Protein AF-A0A495SBG1-F1 (afdb_monomer)

Secondary structure (DSSP, 8-state):
----SS------------------PPPB-GGGG--PPPPTT-EEEEESSSS--GGGBPPHHHHHTB-S-EEEEEEEEETTTTEEPPPEEEEEEEPPTT--SB-STTS--PPPPTT-EEEEESSSS--GGGB-S-TTSB-SEEEEEEEEETTTTEEPPPPSPEEEEPPP-PPPPPP---S--PBPSEEEESSS-TT-TTS-TTTTSBT-SEEEE-SS------EE-HHHHHTS-TTT--TT-EEEETTTTEEEEESSSSTT-EEE--SPPS---

Nearest PDB structures (foldseek):
  5e7l-assembly1_A  TM=1.939E-01  e=1.873E-01  Mus musculus
  5e53-assembly3_C  TM=2.088E-01  e=3.588E-01  Gallus gallus
  7cmg-assembly1_B  TM=1.884E-01  e=3.588E-01  Porphyromonas gingivalis ATCC 33277
  6v92-assembly1_H  TM=2.422E-01  e=2.243E+00  Saccharomyces cerevisiae S288C

Structure (mmCIF, N/CA/C/O backbone):
data_AF-A0A495SBG1-F1
#
_entry.id   AF-A0A495SBG1-F1
#
loop_
_atom_site.group_PDB
_atom_site.id
_atom_site.type_symbol
_atom_site.label_atom_id
_atom_site.label_alt_id
_atom_site.label_comp_id
_atom_site.label_asym_id
_atom_site.label_entity_id
_atom_site.label_seq_id
_atom_site.pdbx_PDB_ins_code
_atom_site.Cartn_x
_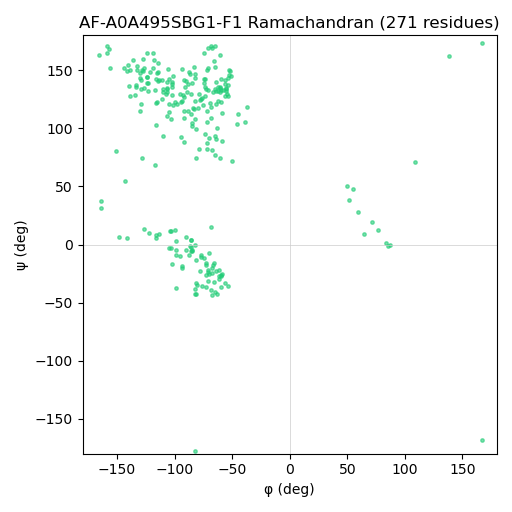atom_site.Cartn_y
_atom_site.Cartn_z
_atom_site.occupancy
_atom_site.B_iso_or_equiv
_atom_site.auth_seq_id
_atom_site.auth_comp_id
_atom_site.auth_asym_id
_atom_site.auth_atom_id
_atom_site.pdbx_PDB_model_num
ATOM 1 N N . MET A 1 1 ? 44.852 -24.480 -29.740 1.00 36.50 1 MET A N 1
ATOM 2 C CA . MET A 1 1 ? 44.460 -24.652 -28.321 1.00 36.50 1 MET A CA 1
ATOM 3 C C . MET A 1 1 ? 43.008 -24.210 -28.108 1.00 36.50 1 MET A C 1
ATOM 5 O O . MET A 1 1 ? 42.705 -23.453 -27.197 1.00 36.50 1 MET A O 1
ATOM 9 N N . MET A 1 2 ? 42.109 -24.707 -28.963 1.00 34.25 2 MET A N 1
ATOM 10 C CA . MET A 1 2 ? 40.664 -24.744 -28.729 1.00 34.25 2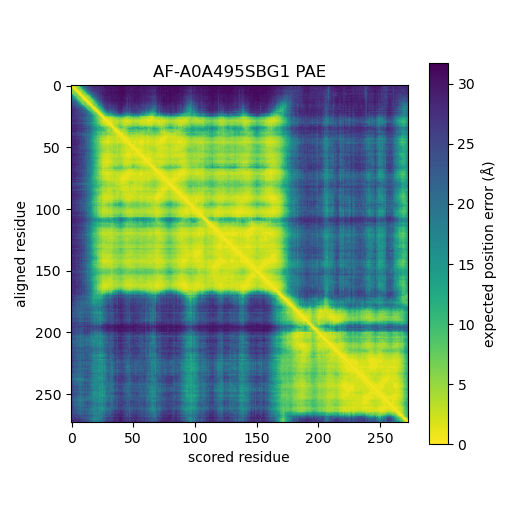 MET A CA 1
ATOM 11 C C . MET A 1 2 ? 40.362 -25.966 -27.856 1.00 34.25 2 MET A C 1
ATOM 13 O O . MET A 1 2 ? 41.054 -26.972 -28.000 1.00 34.25 2 MET A O 1
ATOM 17 N N . ASN A 1 3 ? 39.346 -25.853 -26.996 1.00 29.70 3 ASN A N 1
ATOM 18 C CA . ASN A 1 3 ? 38.772 -26.862 -26.082 1.00 29.70 3 ASN A CA 1
ATOM 19 C C . ASN A 1 3 ? 39.060 -26.621 -24.598 1.00 29.70 3 ASN A C 1
ATOM 21 O O . ASN A 1 3 ? 39.786 -27.404 -23.989 1.00 29.70 3 ASN A O 1
ATOM 25 N N . LYS A 1 4 ? 38.443 -25.588 -23.992 1.00 28.75 4 LYS A N 1
ATOM 26 C CA . LYS A 1 4 ? 38.194 -25.579 -22.532 1.00 28.75 4 LYS A CA 1
ATOM 27 C C . LYS A 1 4 ? 37.169 -24.558 -21.992 1.00 28.75 4 LYS A C 1
ATOM 29 O O . LYS A 1 4 ? 37.302 -24.145 -20.850 1.00 28.75 4 LYS A O 1
ATOM 34 N N . PHE A 1 5 ? 36.129 -24.178 -22.747 1.00 27.86 5 PHE A N 1
ATOM 35 C CA . PHE A 1 5 ? 35.103 -23.237 -22.235 1.00 27.86 5 PHE A CA 1
ATOM 36 C C . PHE A 1 5 ? 33.636 -23.691 -22.330 1.00 27.86 5 PHE A C 1
ATOM 38 O O . PHE A 1 5 ? 32.739 -22.905 -22.063 1.00 27.86 5 PHE A O 1
ATOM 45 N N . PHE A 1 6 ? 33.367 -24.969 -22.599 1.00 28.34 6 PHE A N 1
ATOM 46 C CA . PHE A 1 6 ? 32.006 -25.522 -22.563 1.00 28.34 6 PHE A CA 1
ATOM 47 C C . PHE A 1 6 ? 31.891 -26.609 -21.491 1.00 28.34 6 PHE A C 1
ATOM 49 O O . PHE A 1 6 ? 31.800 -27.788 -21.815 1.00 28.34 6 PHE A O 1
ATOM 56 N N . ASN A 1 7 ? 31.971 -26.246 -20.203 1.00 25.16 7 ASN A N 1
ATOM 57 C CA . ASN A 1 7 ? 31.446 -27.126 -19.145 1.00 25.16 7 ASN A CA 1
ATOM 58 C C . ASN A 1 7 ? 31.231 -26.473 -17.767 1.00 25.16 7 ASN A C 1
ATOM 60 O O . ASN A 1 7 ? 31.417 -27.121 -16.740 1.00 25.16 7 ASN A O 1
ATOM 64 N N . GLN A 1 8 ? 30.782 -25.218 -17.702 1.00 27.34 8 GLN A N 1
ATOM 65 C CA . GLN A 1 8 ? 29.974 -24.825 -16.546 1.00 27.34 8 GLN A CA 1
ATOM 66 C C . GLN A 1 8 ? 28.518 -25.062 -16.916 1.00 27.34 8 GLN A C 1
ATOM 68 O O . GLN A 1 8 ? 27.838 -24.197 -17.457 1.00 27.34 8 GLN A O 1
ATOM 73 N N . LYS A 1 9 ? 28.065 -26.295 -16.655 1.00 25.36 9 LYS A N 1
ATOM 74 C CA . LYS A 1 9 ? 26.647 -26.591 -16.479 1.00 25.36 9 LYS A CA 1
ATOM 75 C C . LYS A 1 9 ? 26.089 -25.507 -15.565 1.00 25.36 9 LYS A C 1
ATOM 77 O O . LYS A 1 9 ? 26.470 -25.441 -14.398 1.00 25.36 9 LYS A O 1
ATOM 82 N N . MET A 1 10 ? 25.226 -24.663 -16.121 1.00 27.08 10 MET A N 1
ATOM 83 C CA . MET A 1 10 ? 24.328 -23.808 -15.369 1.00 27.08 10 MET A CA 1
ATOM 84 C C . MET A 1 10 ? 23.476 -24.751 -14.525 1.00 27.08 10 MET A C 1
ATOM 86 O O . MET A 1 10 ? 22.469 -25.291 -14.978 1.00 27.08 10 MET A O 1
ATOM 90 N N . LEU A 1 11 ? 23.972 -25.057 -13.327 1.00 24.31 11 LEU A N 1
ATOM 91 C CA . LEU A 1 11 ? 23.210 -25.727 -12.299 1.00 24.31 11 LEU A CA 1
ATOM 92 C C . LEU A 1 11 ? 22.120 -24.716 -11.947 1.00 24.31 11 LEU A C 1
ATOM 94 O O . LEU A 1 11 ? 22.330 -23.803 -11.151 1.00 24.31 11 LEU A O 1
ATOM 98 N N . ILE A 1 12 ? 20.963 -24.847 -12.597 1.00 27.64 12 ILE A N 1
ATOM 99 C CA . ILE A 1 12 ? 19.697 -24.381 -12.046 1.00 27.64 12 ILE A CA 1
ATOM 100 C C . ILE A 1 12 ? 19.483 -25.257 -10.813 1.00 27.64 12 ILE A C 1
ATOM 102 O O . ILE A 1 12 ? 18.751 -26.241 -10.808 1.00 27.64 12 ILE A O 1
ATOM 106 N N . THR A 1 13 ? 20.213 -24.933 -9.749 1.00 26.02 13 THR A N 1
ATOM 107 C CA . THR A 1 13 ? 19.700 -25.154 -8.417 1.00 26.02 13 THR A CA 1
ATOM 108 C C . THR A 1 13 ? 18.428 -24.332 -8.415 1.00 26.02 13 THR A C 1
ATOM 110 O O . THR A 1 13 ? 18.480 -23.107 -8.540 1.00 26.02 13 THR A O 1
ATOM 113 N N . ILE A 1 14 ? 17.286 -25.011 -8.336 1.00 28.41 14 ILE A N 1
ATOM 114 C CA . ILE A 1 14 ? 16.052 -24.429 -7.826 1.00 28.41 14 ILE A CA 1
ATOM 115 C C . ILE A 1 14 ? 16.384 -24.040 -6.381 1.00 28.41 14 ILE A C 1
ATOM 117 O O . ILE A 1 14 ? 16.057 -24.724 -5.418 1.00 28.41 14 ILE A O 1
ATOM 121 N N . LEU A 1 15 ? 17.147 -22.957 -6.234 1.00 28.97 15 LEU A N 1
ATOM 122 C CA . LEU A 1 15 ? 17.069 -22.110 -5.080 1.00 28.97 15 LEU A CA 1
ATOM 123 C C . LEU A 1 15 ? 15.646 -21.613 -5.216 1.00 28.97 15 LEU A C 1
ATOM 125 O O . LEU A 1 15 ? 15.357 -20.810 -6.104 1.00 28.97 15 LEU A O 1
ATOM 129 N N . ILE A 1 16 ? 14.741 -22.212 -4.443 1.00 34.00 16 ILE A N 1
ATOM 130 C CA . ILE A 1 16 ? 13.451 -21.609 -4.158 1.00 34.00 16 ILE A CA 1
ATOM 131 C C . ILE A 1 16 ? 13.824 -20.178 -3.813 1.00 34.00 16 ILE A C 1
ATOM 133 O O . ILE A 1 16 ? 14.464 -19.926 -2.791 1.00 34.00 16 ILE A O 1
ATOM 137 N N . MET A 1 17 ? 13.583 -19.288 -4.773 1.00 37.38 17 MET A N 1
ATOM 138 C CA . MET A 1 17 ? 13.801 -17.867 -4.660 1.00 37.38 17 MET A CA 1
ATOM 139 C C . MET A 1 17 ? 12.760 -17.462 -3.634 1.00 37.38 17 MET A C 1
ATOM 141 O O . MET A 1 17 ? 11.640 -17.093 -3.969 1.00 37.38 17 MET A O 1
ATOM 145 N N . LEU A 1 18 ? 13.090 -17.670 -2.360 1.00 38.19 18 LEU A N 1
ATOM 146 C CA . LEU A 1 18 ? 12.402 -17.057 -1.254 1.00 38.19 18 LEU A CA 1
ATOM 147 C C . LEU A 1 18 ? 12.691 -15.585 -1.476 1.00 38.19 18 LEU A C 1
ATOM 149 O O . LEU A 1 18 ? 13.751 -15.087 -1.106 1.00 38.19 18 LEU A O 1
ATOM 153 N N . CYS A 1 19 ? 11.785 -14.951 -2.222 1.00 40.78 19 CYS A N 1
ATOM 154 C CA . CYS A 1 19 ? 11.609 -13.521 -2.290 1.00 40.78 19 CYS A CA 1
ATOM 155 C C . CYS A 1 19 ? 11.817 -13.036 -0.859 1.00 40.78 19 CYS A C 1
ATOM 157 O O . CYS A 1 19 ? 11.015 -13.353 0.023 1.00 40.78 19 CYS A O 1
ATOM 159 N N . SER A 1 20 ? 12.970 -12.424 -0.581 1.00 42.34 20 SER A N 1
ATOM 160 C CA . SER A 1 20 ? 13.262 -11.883 0.736 1.00 42.34 20 SER A CA 1
ATOM 161 C C . SER A 1 20 ? 12.373 -10.663 0.857 1.00 42.34 20 SER A C 1
ATOM 163 O O . SER A 1 20 ? 12.705 -9.563 0.438 1.00 42.34 20 SER A O 1
ATOM 165 N N . ASN A 1 21 ? 11.178 -10.973 1.318 1.00 46.00 21 ASN A N 1
ATOM 166 C CA . ASN A 1 21 ? 10.040 -10.183 1.700 1.00 46.00 21 ASN A CA 1
ATOM 167 C C . ASN A 1 21 ? 10.470 -9.059 2.663 1.00 46.00 21 ASN A C 1
ATOM 169 O O . ASN A 1 21 ? 10.216 -9.123 3.862 1.00 46.00 21 ASN A O 1
ATOM 173 N N . VAL A 1 22 ? 11.166 -8.041 2.157 1.00 47.06 22 VAL A N 1
ATOM 174 C CA . VAL A 1 22 ? 11.287 -6.725 2.795 1.00 47.06 22 VAL A CA 1
ATOM 175 C C . VAL A 1 22 ? 10.205 -5.862 2.167 1.00 47.06 22 VAL A C 1
ATOM 177 O O . VAL A 1 22 ? 10.354 -5.320 1.078 1.00 47.06 22 VAL A O 1
ATOM 180 N N . TRP A 1 23 ? 9.054 -5.856 2.828 1.00 54.91 23 TRP A N 1
ATOM 181 C CA . TRP A 1 23 ? 7.838 -5.207 2.369 1.00 54.91 23 TRP A CA 1
ATOM 182 C C . TRP A 1 23 ? 8.005 -3.722 2.667 1.00 54.91 23 TRP A C 1
ATOM 184 O O . TRP A 1 23 ? 8.293 -3.359 3.811 1.00 54.91 23 TRP A O 1
ATOM 194 N N . SER A 1 24 ? 7.767 -2.852 1.687 1.00 54.09 24 SER A N 1
ATOM 195 C CA . SER A 1 24 ? 7.376 -1.483 2.022 1.00 54.09 24 SER A CA 1
ATOM 196 C C . SER A 1 24 ? 5.944 -1.565 2.551 1.00 54.09 24 SER A C 1
ATOM 198 O O . SER A 1 24 ? 4.960 -1.494 1.811 1.00 54.09 24 SER A O 1
ATOM 200 N N . GLN A 1 25 ? 5.827 -1.910 3.832 1.00 58.75 25 GLN A N 1
ATOM 201 C CA . GLN A 1 25 ? 4.539 -2.099 4.470 1.00 58.75 25 GLN A CA 1
ATOM 202 C C . GLN A 1 25 ? 3.860 -0.739 4.578 1.00 58.75 25 GLN A C 1
ATOM 204 O O . GLN A 1 25 ? 4.379 0.183 5.206 1.00 58.75 25 GLN A O 1
ATOM 209 N N . VAL A 1 26 ? 2.703 -0.615 3.933 1.00 71.25 26 VAL A N 1
ATOM 210 C CA . VAL A 1 26 ? 1.875 0.581 4.053 1.00 71.25 26 VAL A CA 1
ATOM 211 C C . VAL A 1 26 ? 1.401 0.669 5.501 1.00 71.25 26 VAL A C 1
ATOM 213 O O . VAL A 1 26 ? 0.995 -0.334 6.090 1.00 71.25 26 VAL A O 1
ATOM 216 N N . THR A 1 27 ? 1.497 1.858 6.084 1.00 83.62 27 THR A N 1
ATOM 217 C CA . THR A 1 27 ? 1.142 2.088 7.482 1.00 83.62 27 THR A CA 1
ATOM 218 C C . THR A 1 27 ? -0.306 2.557 7.611 1.00 83.62 27 THR A C 1
ATOM 220 O O . THR A 1 27 ? -0.858 3.189 6.708 1.00 83.62 27 THR A O 1
ATOM 223 N N . VAL A 1 28 ? -0.934 2.251 8.746 1.00 86.81 28 VAL A N 1
ATOM 224 C CA . VAL A 1 28 ? -2.261 2.757 9.122 1.00 86.81 28 VAL A CA 1
ATOM 225 C C . VAL A 1 28 ? -2.113 3.793 10.223 1.00 86.81 28 VAL A C 1
ATOM 227 O O . VAL A 1 28 ? -1.487 3.528 11.247 1.00 86.81 28 VAL A O 1
ATOM 230 N N . ASN A 1 29 ? -2.761 4.945 10.063 1.00 90.75 29 ASN A N 1
ATOM 231 C CA . ASN A 1 29 ? -2.958 5.864 11.175 1.00 90.75 29 ASN A CA 1
ATOM 232 C C . ASN A 1 29 ? -4.201 5.442 11.963 1.00 90.75 29 ASN A C 1
ATOM 234 O O . ASN A 1 29 ? -5.322 5.717 11.553 1.00 90.75 29 ASN A O 1
ATOM 238 N N . LEU A 1 30 ? -4.025 4.789 13.110 1.00 90.62 30 LEU A N 1
ATOM 239 C CA . LEU A 1 30 ? -5.151 4.332 13.928 1.00 90.62 30 LEU A CA 1
ATOM 240 C C . LEU A 1 30 ? -6.019 5.507 14.413 1.00 90.62 30 LEU A C 1
ATOM 242 O O . LEU A 1 30 ? -7.234 5.370 14.541 1.00 90.62 30 LEU A O 1
ATOM 246 N N . ASN A 1 31 ? -5.427 6.692 14.601 1.00 88.69 31 ASN A N 1
ATOM 247 C CA . ASN A 1 31 ? -6.142 7.878 15.075 1.00 88.69 31 ASN A CA 1
ATOM 248 C C . ASN A 1 31 ? -7.157 8.424 14.063 1.00 88.69 31 ASN A C 1
ATOM 250 O O . ASN A 1 31 ? -8.077 9.119 14.473 1.00 88.69 31 ASN A O 1
ATOM 254 N N . SER A 1 32 ? -7.052 8.106 12.764 1.00 86.56 32 SER A N 1
ATOM 255 C CA . SER A 1 32 ? -8.089 8.500 11.795 1.00 86.56 32 SER A CA 1
ATOM 256 C C . SER A 1 32 ? -9.364 7.666 11.905 1.00 86.56 32 SER A C 1
ATOM 258 O O . SER A 1 32 ? -10.379 8.021 11.313 1.00 86.56 32 SER A O 1
ATOM 260 N N . HIS A 1 33 ? -9.326 6.564 12.656 1.00 81.06 33 HIS A N 1
ATOM 261 C CA . HIS A 1 33 ? -10.455 5.652 12.844 1.00 81.06 33 HIS A CA 1
ATOM 262 C C . HIS A 1 33 ? -11.144 5.833 14.202 1.00 81.06 33 HIS A C 1
ATOM 264 O O . HIS A 1 33 ? -11.982 5.018 14.588 1.00 81.06 33 HIS A O 1
ATOM 270 N N . TYR A 1 34 ? -10.817 6.913 14.912 1.00 80.00 34 TYR A N 1
ATOM 271 C CA . TYR A 1 34 ? -11.458 7.311 16.154 1.00 80.00 34 TYR A CA 1
ATOM 272 C C . TYR A 1 34 ? -11.667 8.833 16.175 1.00 80.00 34 TYR A C 1
ATOM 274 O O . TYR A 1 34 ? -10.736 9.596 15.943 1.00 80.00 34 TYR A O 1
ATOM 282 N N . THR A 1 35 ? -12.894 9.284 16.448 1.00 67.81 35 THR A N 1
ATOM 283 C CA . THR A 1 35 ? -13.276 10.710 16.368 1.00 67.81 35 THR A CA 1
ATOM 284 C C . THR A 1 35 ? -13.820 11.277 17.680 1.00 67.81 35 THR A C 1
ATOM 286 O O . THR A 1 35 ? -14.383 12.369 17.688 1.00 67.81 35 THR A O 1
ATOM 289 N N . GLY A 1 36 ? -13.719 10.543 18.790 1.00 71.81 36 GLY A N 1
ATOM 290 C CA . GLY A 1 36 ? -14.265 11.004 20.066 1.00 71.81 36 GLY A CA 1
ATOM 291 C C . GLY A 1 36 ? -13.324 11.968 20.791 1.00 71.81 36 GLY A C 1
ATOM 292 O O . GLY A 1 36 ? -12.107 11.797 20.797 1.00 71.81 36 GLY A O 1
ATOM 293 N N . THR A 1 37 ? -13.884 12.974 21.454 1.00 78.56 37 THR A N 1
ATOM 294 C CA . THR A 1 37 ? -13.125 13.842 22.362 1.00 78.56 37 THR A CA 1
ATOM 295 C C . THR A 1 37 ? -12.881 13.109 23.681 1.00 78.56 37 THR A C 1
ATOM 297 O O . THR A 1 37 ? -13.859 12.661 24.288 1.00 78.56 37 THR A O 1
ATOM 300 N N . PRO A 1 38 ? -11.627 12.981 24.151 1.00 83.69 38 PRO A N 1
ATOM 301 C CA . PRO A 1 38 ? -11.355 12.413 25.464 1.00 83.69 38 PRO A CA 1
ATOM 302 C C . PRO A 1 38 ? -12.122 13.166 26.561 1.00 83.69 38 PRO A C 1
ATOM 304 O O . PRO A 1 38 ? -12.134 14.402 26.547 1.00 83.69 38 PRO A O 1
ATOM 307 N N . PRO A 1 39 ? -12.767 12.459 27.507 1.00 87.94 39 PRO A N 1
ATOM 308 C CA . PRO A 1 39 ? -13.295 13.074 28.718 1.00 87.94 39 PRO A CA 1
ATOM 309 C C . PRO A 1 39 ? -12.229 13.907 29.441 1.00 87.94 39 PRO A C 1
ATOM 311 O O . PRO A 1 39 ? -11.036 13.589 29.393 1.00 87.94 39 PRO A O 1
ATOM 314 N N . ALA A 1 40 ? -12.654 14.967 30.131 1.00 89.50 40 ALA A N 1
ATOM 315 C CA . ALA A 1 40 ? -11.738 15.837 30.866 1.00 89.50 40 ALA A CA 1
ATOM 316 C C . ALA A 1 40 ? -10.881 15.031 31.860 1.00 89.50 40 ALA A C 1
ATOM 318 O O . ALA A 1 40 ? -11.404 14.210 32.609 1.00 89.50 40 ALA A O 1
ATOM 319 N N . GLY A 1 41 ? -9.567 15.273 31.855 1.00 87.88 41 GLY A N 1
ATOM 320 C CA . GLY A 1 41 ? -8.608 14.564 32.712 1.00 87.88 41 GLY A CA 1
ATOM 321 C C . GLY A 1 41 ? -8.094 13.233 32.153 1.00 87.88 41 GLY A C 1
ATOM 322 O O . GLY A 1 41 ? -7.234 12.626 32.780 1.00 87.88 41 GLY A O 1
ATOM 323 N N . THR A 1 42 ? -8.560 12.800 30.976 1.00 92.19 42 THR A N 1
ATOM 324 C CA . THR A 1 42 ? -8.108 11.553 30.337 1.00 92.19 42 THR A CA 1
ATOM 325 C C . THR A 1 42 ? -7.357 11.801 29.032 1.00 92.19 42 THR A C 1
ATOM 327 O O . THR A 1 42 ? -7.552 12.818 28.362 1.00 92.19 42 THR A O 1
ATOM 330 N N . THR A 1 43 ? -6.515 10.848 28.643 1.00 91.38 43 THR A N 1
ATOM 331 C CA . THR A 1 43 ? -5.846 10.809 27.337 1.00 91.38 43 THR A CA 1
ATOM 332 C C . THR A 1 43 ? -6.297 9.592 26.546 1.00 91.38 43 THR A C 1
ATOM 334 O O . THR A 1 43 ? -6.493 8.525 27.118 1.00 91.38 43 THR A O 1
ATOM 337 N N . PHE A 1 44 ? -6.457 9.733 25.230 1.00 91.69 44 PHE A N 1
ATOM 338 C CA . PHE A 1 44 ? -6.740 8.593 24.360 1.00 91.69 44 PHE A CA 1
ATOM 339 C C . PHE A 1 44 ? -5.440 7.918 23.926 1.00 91.69 44 PHE A C 1
ATOM 341 O O . PHE A 1 44 ? -4.532 8.588 23.430 1.00 91.69 44 PHE A O 1
ATOM 348 N N . GLU A 1 45 ? -5.370 6.602 24.085 1.00 92.94 45 GLU A N 1
ATOM 349 C CA . GLU A 1 45 ? -4.210 5.804 23.704 1.00 92.94 45 GLU A CA 1
ATOM 350 C C . GLU A 1 45 ? -4.605 4.464 23.078 1.00 92.94 45 GLU A C 1
ATOM 352 O O . GLU A 1 45 ? -5.695 3.928 23.296 1.00 92.94 45 GLU A O 1
ATOM 357 N N . TRP A 1 46 ? -3.701 3.946 22.246 1.00 95.25 46 TRP A N 1
ATOM 358 C CA . TRP A 1 46 ? -3.868 2.676 21.550 1.00 95.25 46 TRP A CA 1
ATOM 359 C C . TRP A 1 46 ? -3.018 1.597 22.194 1.00 95.25 46 TRP A C 1
ATOM 361 O O . TRP A 1 46 ? -1.866 1.833 22.537 1.00 95.25 46 TRP A O 1
ATOM 371 N N . HIS A 1 47 ? -3.555 0.386 22.248 1.00 95.31 47 HIS A N 1
ATOM 372 C CA . HIS A 1 47 ? -2.857 -0.799 22.722 1.00 95.31 47 HIS A CA 1
ATOM 373 C C . HIS A 1 47 ? -2.925 -1.915 21.686 1.00 95.31 47 HIS A C 1
ATOM 375 O O . HIS A 1 47 ? -3.883 -2.011 20.916 1.00 95.31 47 HIS A O 1
ATOM 381 N N . ASN A 1 48 ? -1.920 -2.787 21.672 1.00 94.62 48 ASN A N 1
ATOM 382 C CA . ASN A 1 48 ? -1.844 -3.938 20.763 1.00 94.62 48 ASN A CA 1
ATOM 383 C C . ASN A 1 48 ? -2.177 -5.282 21.437 1.00 94.62 48 ASN A C 1
ATOM 385 O O . ASN A 1 48 ? -1.957 -6.341 20.852 1.00 94.62 48 ASN A O 1
ATOM 389 N N . GLY A 1 49 ? -2.711 -5.259 22.661 1.00 93.75 49 GLY A N 1
ATOM 390 C CA . GLY A 1 49 ? -3.044 -6.470 23.399 1.00 93.75 49 GLY A CA 1
ATOM 391 C C . GLY A 1 49 ? -4.069 -6.243 24.501 1.00 93.75 49 GLY A C 1
ATOM 392 O O . GLY A 1 49 ? -4.334 -5.115 24.912 1.00 93.75 49 GLY A O 1
ATOM 393 N N . LEU A 1 50 ? -4.626 -7.352 24.983 1.00 92.44 50 LEU A N 1
ATOM 394 C CA . LEU A 1 50 ? -5.456 -7.407 26.181 1.00 92.44 50 LEU A CA 1
ATOM 395 C C . LEU A 1 50 ? -4.837 -8.386 27.198 1.00 92.44 50 LEU A C 1
ATOM 397 O O . LEU A 1 50 ? -4.242 -9.379 26.774 1.00 92.44 50 LEU A O 1
ATOM 401 N N . PRO A 1 51 ? -5.004 -8.151 28.514 1.00 93.50 51 PRO A N 1
ATOM 402 C CA . PRO A 1 51 ? -5.597 -6.950 29.112 1.00 93.50 51 PRO A CA 1
ATOM 403 C C . PRO A 1 51 ? -4.753 -5.693 28.837 1.00 93.50 51 PRO A C 1
ATOM 405 O O . PRO A 1 51 ? -3.549 -5.775 28.597 1.00 93.50 51 PRO A O 1
ATOM 408 N N . VAL A 1 52 ? -5.405 -4.531 28.812 1.00 93.81 52 VAL A N 1
ATOM 409 C CA . VAL A 1 52 ? -4.746 -3.237 28.579 1.00 93.81 52 VAL A CA 1
ATOM 410 C C . VAL A 1 52 ? -3.778 -2.945 29.723 1.00 93.81 52 VAL A C 1
ATOM 412 O O . VAL A 1 52 ? -4.125 -3.110 30.891 1.00 93.81 52 VAL A O 1
ATOM 415 N N . SER A 1 53 ? -2.550 -2.557 29.385 1.00 92.00 53 SER A N 1
ATOM 416 C CA . SER A 1 53 ? -1.520 -2.174 30.353 1.00 92.00 53 SER A CA 1
ATOM 417 C C . SER A 1 53 ? -0.450 -1.299 29.700 1.00 92.00 53 SER A C 1
ATOM 419 O O . SER A 1 53 ? -0.359 -1.198 28.477 1.00 92.00 53 SER A O 1
ATOM 421 N N . THR A 1 54 ? 0.442 -0.736 30.507 1.00 90.12 54 THR A N 1
ATOM 422 C CA . THR A 1 54 ? 1.605 0.018 30.015 1.00 90.12 54 THR A CA 1
ATOM 423 C C . THR A 1 54 ? 2.532 -0.805 29.113 1.00 90.12 54 THR A C 1
ATOM 425 O O . THR A 1 54 ? 3.194 -0.243 28.248 1.00 90.12 54 THR A O 1
ATOM 428 N N . ASN A 1 55 ? 2.549 -2.136 29.247 1.00 91.81 55 ASN A N 1
ATOM 429 C CA . ASN A 1 55 ? 3.400 -3.020 28.440 1.00 91.81 55 ASN A CA 1
ATOM 430 C C . ASN A 1 55 ? 2.976 -3.110 26.968 1.00 91.81 55 ASN A C 1
ATOM 432 O O . ASN A 1 55 ? 3.793 -3.451 26.117 1.00 91.81 55 ASN A O 1
ATOM 436 N N . ASN A 1 56 ? 1.698 -2.865 26.673 1.00 93.44 56 ASN A N 1
ATOM 437 C CA . ASN A 1 56 ? 1.137 -2.988 25.328 1.00 93.44 56 ASN A CA 1
ATOM 438 C C . ASN A 1 56 ? 0.628 -1.656 24.765 1.00 93.44 56 ASN A C 1
ATOM 440 O O . ASN A 1 56 ? 0.014 -1.653 23.698 1.00 93.44 56 ASN A O 1
ATOM 444 N N . ALA A 1 57 ? 0.907 -0.548 25.459 1.00 93.94 57 ALA A N 1
ATOM 445 C CA . ALA A 1 57 ? 0.631 0.803 24.995 1.00 93.94 57 ALA A CA 1
ATOM 446 C C . ALA A 1 57 ? 1.509 1.148 23.783 1.00 93.94 57 ALA A C 1
ATOM 448 O O . ALA A 1 57 ? 2.726 0.944 23.777 1.00 93.94 57 ALA A O 1
ATOM 449 N N . LEU A 1 58 ? 0.887 1.677 22.735 1.00 93.94 58 LEU A N 1
ATOM 450 C CA . LEU A 1 58 ? 1.571 2.171 21.551 1.00 93.94 58 LEU A CA 1
ATOM 451 C C . LEU A 1 58 ? 2.023 3.611 21.770 1.00 93.94 58 LEU A C 1
ATOM 453 O O . LEU A 1 58 ? 1.278 4.454 22.262 1.00 93.94 58 LEU A O 1
ATOM 457 N N . THR A 1 59 ? 3.233 3.919 21.312 1.00 92.50 59 THR A N 1
ATOM 458 C CA . THR A 1 59 ? 3.681 5.308 21.195 1.00 92.50 59 THR A CA 1
ATOM 459 C C . THR A 1 59 ? 2.848 6.049 20.148 1.00 92.50 59 THR A C 1
ATOM 461 O O . THR A 1 59 ? 2.316 5.437 19.218 1.00 92.50 59 THR A O 1
ATOM 464 N N . THR A 1 60 ? 2.804 7.381 20.219 1.00 88.12 60 THR A N 1
ATOM 465 C CA . THR A 1 60 ? 2.114 8.211 19.216 1.00 88.12 60 THR A CA 1
ATOM 466 C C . THR A 1 60 ? 2.586 7.917 17.789 1.00 88.12 60 THR A C 1
ATOM 468 O O . THR A 1 60 ? 1.771 7.911 16.873 1.00 88.12 60 THR A O 1
ATOM 471 N N . ALA A 1 61 ? 3.880 7.624 17.606 1.00 87.00 61 ALA A N 1
ATOM 472 C CA . ALA A 1 61 ? 4.453 7.252 16.313 1.00 87.00 61 ALA A CA 1
ATOM 473 C C . ALA A 1 61 ? 3.952 5.885 15.818 1.00 87.00 61 ALA A C 1
ATOM 475 O O . ALA A 1 61 ? 3.572 5.748 14.659 1.00 87.00 61 ALA A O 1
ATOM 476 N N . ASN A 1 62 ? 3.888 4.882 16.697 1.00 89.62 62 ASN A N 1
ATOM 477 C CA . ASN A 1 62 ? 3.386 3.557 16.327 1.00 89.62 62 ASN A CA 1
ATOM 478 C C . ASN A 1 62 ? 1.870 3.564 16.091 1.00 89.62 62 ASN A C 1
ATOM 480 O O . ASN A 1 62 ? 1.380 2.804 15.263 1.00 89.62 62 ASN A O 1
ATOM 484 N N . ALA A 1 63 ? 1.126 4.422 16.792 1.00 89.81 63 ALA A N 1
ATOM 485 C CA . ALA A 1 63 ? -0.307 4.594 16.582 1.00 89.81 63 ALA A CA 1
ATOM 486 C C . ALA A 1 63 ? -0.628 5.333 15.272 1.00 89.81 63 ALA A C 1
ATOM 488 O O . ALA A 1 63 ? -1.614 5.010 14.613 1.00 89.81 63 ALA A O 1
ATOM 489 N N . SER A 1 64 ? 0.190 6.315 14.876 1.00 88.88 64 SER A N 1
ATOM 490 C CA . SER A 1 64 ? 0.008 7.052 13.619 1.00 88.88 64 SER A CA 1
ATOM 491 C C . SER A 1 64 ? 0.563 6.328 12.389 1.00 88.88 64 SER A C 1
ATOM 493 O O . SER A 1 64 ? 0.238 6.714 11.266 1.00 88.88 64 SER A O 1
ATOM 495 N N . ALA A 1 65 ? 1.362 5.279 12.591 1.00 86.56 65 ALA A N 1
ATOM 496 C CA . ALA A 1 65 ? 1.963 4.479 11.534 1.00 86.56 65 ALA A CA 1
ATOM 497 C C . ALA A 1 65 ? 2.021 2.985 11.909 1.00 86.56 65 ALA A C 1
ATOM 499 O O . ALA A 1 65 ? 3.083 2.362 11.873 1.00 86.56 65 ALA A O 1
ATOM 500 N N . ALA A 1 66 ? 0.879 2.395 12.262 1.00 85.06 66 ALA A N 1
ATOM 501 C CA . ALA A 1 66 ? 0.790 0.977 12.585 1.00 85.06 66 ALA A CA 1
ATOM 502 C C . ALA A 1 66 ? 1.130 0.130 11.350 1.00 85.06 66 ALA A C 1
ATOM 504 O O . ALA A 1 66 ? 0.483 0.244 10.309 1.00 85.06 66 ALA A O 1
ATOM 505 N N . THR A 1 67 ? 2.161 -0.704 11.468 1.00 75.12 67 THR A N 1
ATOM 506 C CA . THR A 1 67 ? 2.639 -1.580 10.390 1.00 75.12 67 THR A CA 1
ATOM 507 C C . THR A 1 67 ? 2.119 -3.003 10.546 1.00 75.12 67 THR A C 1
ATOM 509 O O . THR A 1 67 ? 1.764 -3.643 9.567 1.00 75.12 67 THR A O 1
ATOM 512 N N . VAL A 1 68 ? 2.019 -3.510 11.774 1.00 83.38 68 VAL A N 1
ATOM 513 C CA . VAL A 1 68 ? 1.728 -4.926 12.027 1.00 83.38 68 VAL A CA 1
ATOM 514 C C . VAL A 1 68 ? 0.231 -5.233 11.839 1.00 83.38 68 VAL A C 1
ATOM 516 O O . VAL A 1 68 ? -0.605 -4.634 12.510 1.00 83.38 68 VAL A O 1
ATOM 519 N N . PRO A 1 69 ? -0.155 -6.195 10.980 1.00 87.75 69 PRO A N 1
ATOM 520 C CA . PRO A 1 69 ? -1.533 -6.674 10.923 1.00 87.75 69 PRO A CA 1
ATOM 521 C 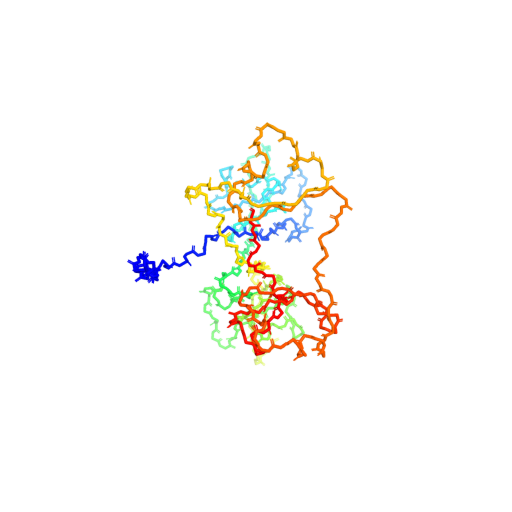C . PRO A 1 69 ? -1.920 -7.305 12.261 1.00 87.75 69 PRO A C 1
ATOM 523 O O . PRO A 1 69 ? -1.159 -8.085 12.835 1.00 87.75 69 PRO A O 1
ATOM 526 N N . GLY A 1 70 ? -3.104 -6.989 12.768 1.00 90.94 70 GLY A N 1
ATOM 527 C CA . GLY A 1 70 ? -3.488 -7.411 14.105 1.00 90.94 70 GLY A CA 1
ATOM 528 C C . GLY A 1 70 ? -4.721 -6.702 14.630 1.00 90.94 70 GLY A C 1
ATOM 529 O O . GLY A 1 70 ? -5.466 -6.053 13.897 1.00 90.94 70 GLY A O 1
ATOM 530 N N . VAL A 1 71 ? -4.957 -6.870 15.925 1.00 92.19 71 VAL A N 1
ATOM 531 C CA . VAL A 1 71 ? -6.069 -6.233 16.624 1.00 92.19 71 VAL A CA 1
ATOM 532 C C . VAL A 1 71 ? -5.512 -5.175 17.559 1.00 92.19 71 VAL A C 1
ATOM 534 O O . VAL A 1 71 ? -4.603 -5.447 18.339 1.00 92.19 71 VAL A O 1
ATOM 537 N N . TYR A 1 72 ? -6.101 -3.991 17.485 1.00 94.94 72 TYR A N 1
ATOM 538 C CA . TYR A 1 72 ? -5.760 -2.833 18.288 1.00 94.94 72 TYR A CA 1
ATOM 539 C C . TYR A 1 72 ? -6.949 -2.406 19.139 1.00 94.94 72 TYR A C 1
ATOM 541 O O . TYR A 1 72 ? -8.110 -2.619 18.776 1.00 94.94 72 TYR A O 1
ATOM 549 N N . TYR A 1 73 ? -6.641 -1.801 20.278 1.00 94.50 73 TYR A N 1
ATOM 550 C CA . TYR A 1 73 ? -7.599 -1.441 21.312 1.00 94.50 73 TYR A CA 1
ATOM 551 C C . TYR A 1 73 ? -7.397 0.023 21.695 1.00 94.50 73 TYR A C 1
ATOM 553 O O . TYR A 1 73 ? -6.340 0.374 22.207 1.00 94.50 73 TYR A O 1
ATOM 561 N N . GLY A 1 74 ? -8.383 0.873 21.424 1.00 93.75 74 GLY A N 1
ATOM 562 C CA . GLY A 1 74 ? -8.387 2.269 21.862 1.00 93.75 74 GLY A CA 1
ATOM 563 C C . GLY A 1 74 ? -9.038 2.399 23.236 1.00 93.75 74 GLY A C 1
ATOM 564 O O . GLY A 1 74 ? -10.129 1.858 23.438 1.00 93.75 74 GLY A O 1
ATOM 565 N N . VAL A 1 75 ? -8.396 3.103 24.164 1.00 93.50 75 VAL A N 1
ATOM 566 C CA . VAL A 1 75 ? -8.897 3.362 25.525 1.00 93.50 75 VAL A CA 1
ATOM 567 C C . VAL A 1 75 ? -8.681 4.816 25.924 1.00 93.50 75 VAL A C 1
ATOM 569 O O . VAL A 1 75 ? -7.813 5.503 25.386 1.00 93.50 75 VAL A O 1
ATOM 572 N N . PHE A 1 76 ? -9.452 5.272 26.907 1.00 93.00 76 PHE A N 1
ATOM 573 C CA . PHE A 1 76 ? -9.115 6.456 27.683 1.00 93.00 76 PHE A CA 1
ATOM 574 C C . PHE A 1 76 ? -8.349 6.042 28.930 1.00 93.00 76 PHE A C 1
ATOM 576 O O . PHE A 1 76 ? -8.810 5.181 29.684 1.00 93.00 76 PHE A O 1
ATOM 583 N N . TYR A 1 77 ? -7.206 6.679 29.140 1.00 93.56 77 TYR A N 1
ATOM 584 C CA . TYR A 1 77 ? -6.369 6.501 30.311 1.00 93.56 77 TYR A CA 1
ATOM 585 C C . TYR A 1 77 ? -6.465 7.722 31.221 1.00 93.56 77 TYR A C 1
ATOM 587 O O . TYR A 1 77 ? -6.310 8.863 30.777 1.00 93.56 77 TYR A O 1
ATOM 595 N N . ASP A 1 78 ? -6.730 7.469 32.498 1.00 94.31 78 ASP A N 1
ATOM 596 C CA . ASP A 1 78 ? -6.664 8.457 33.568 1.00 94.31 78 ASP A CA 1
ATOM 597 C C . ASP A 1 78 ? -5.375 8.234 34.365 1.00 94.31 78 ASP A C 1
ATOM 599 O O . ASP A 1 78 ? -5.253 7.276 35.133 1.00 94.31 78 ASP A O 1
ATOM 603 N N . ALA A 1 79 ? -4.411 9.140 34.194 1.00 91.62 79 ALA A N 1
ATOM 604 C CA . ALA A 1 79 ? -3.122 9.062 34.872 1.00 91.62 79 ALA A CA 1
ATOM 605 C C . ALA A 1 79 ? -3.204 9.352 36.382 1.00 91.62 79 ALA A C 1
ATOM 607 O O . ALA A 1 79 ? -2.332 8.907 37.127 1.00 91.62 79 ALA A O 1
ATOM 608 N N . ALA A 1 80 ? -4.222 10.085 36.848 1.00 93.62 80 ALA A N 1
ATOM 609 C CA . ALA A 1 80 ? -4.391 10.404 38.265 1.00 93.62 80 ALA A CA 1
ATOM 610 C C . ALA A 1 80 ? -4.919 9.199 39.055 1.00 93.62 80 ALA A C 1
ATOM 612 O O . ALA A 1 80 ? -4.518 8.989 40.198 1.00 93.62 80 ALA A O 1
ATOM 613 N N . ASN A 1 81 ? -5.787 8.398 38.430 1.00 92.19 81 ASN A N 1
ATOM 614 C CA . ASN A 1 81 ? -6.405 7.220 39.044 1.00 92.19 81 ASN A CA 1
ATOM 615 C C . ASN A 1 81 ? -5.819 5.883 38.558 1.00 92.19 81 ASN A C 1
ATOM 617 O O . ASN A 1 81 ? -6.211 4.830 39.062 1.00 92.19 81 ASN A O 1
ATOM 621 N N . ASN A 1 82 ? -4.875 5.914 37.610 1.00 90.62 82 ASN A N 1
ATOM 622 C CA . ASN A 1 82 ? -4.239 4.746 36.994 1.00 90.62 82 ASN A CA 1
ATOM 623 C C . ASN A 1 82 ? -5.267 3.707 36.511 1.00 90.62 82 ASN A C 1
ATOM 625 O O . ASN A 1 82 ? -5.201 2.524 36.856 1.00 90.62 82 ASN A O 1
ATOM 629 N N . CYS A 1 83 ? -6.259 4.165 35.748 1.00 92.00 83 CYS A N 1
ATOM 630 C CA . CYS A 1 83 ? -7.342 3.320 35.264 1.00 92.00 83 CYS A CA 1
ATOM 631 C C . CYS A 1 83 ? -7.611 3.516 33.769 1.00 92.00 83 CYS A C 1
ATOM 633 O O . CYS A 1 83 ? -7.338 4.570 33.191 1.00 92.00 83 CYS A O 1
ATOM 635 N N . TYR A 1 84 ? -8.146 2.459 33.156 1.00 93.69 84 TYR A N 1
ATOM 636 C CA . TYR A 1 84 ? -8.472 2.398 31.735 1.00 93.69 84 TYR A CA 1
ATOM 637 C C . TYR A 1 84 ? -9.981 2.271 31.545 1.00 93.69 84 TYR A C 1
ATOM 639 O O . TYR A 1 84 ? -10.649 1.521 32.263 1.00 93.69 84 TYR A O 1
ATOM 647 N N . SER A 1 85 ? -10.520 2.962 30.544 1.00 92.06 85 SER A N 1
ATOM 648 C CA . SER A 1 85 ? -11.897 2.755 30.093 1.00 92.06 85 SER A CA 1
ATOM 649 C C . SER A 1 85 ? -12.081 1.377 29.437 1.00 92.06 85 SER A C 1
ATOM 651 O O . SER A 1 85 ? -11.102 0.717 29.071 1.00 92.06 85 SER A O 1
ATOM 653 N N . PRO A 1 86 ? -13.331 0.951 29.173 1.00 91.25 86 PRO A N 1
ATOM 654 C CA . PRO A 1 86 ? -13.587 -0.112 28.207 1.00 91.25 86 PRO A CA 1
ATOM 655 C C . PRO A 1 86 ? -12.895 0.178 26.869 1.00 91.25 86 PRO A C 1
ATOM 657 O O . PRO A 1 86 ? -12.788 1.337 26.456 1.00 91.25 86 PRO A O 1
ATOM 660 N N . SER A 1 87 ? -12.425 -0.878 26.204 1.00 91.00 87 SER A N 1
ATOM 661 C CA . SER A 1 87 ? -11.671 -0.749 24.958 1.00 91.00 87 SER A CA 1
ATOM 662 C C . SER A 1 87 ? -12.565 -0.781 23.723 1.00 91.00 87 SER A C 1
ATOM 664 O O . SER A 1 87 ? -13.500 -1.575 23.620 1.00 91.00 87 SER A O 1
ATOM 666 N N . THR A 1 88 ? -12.233 0.062 22.746 1.00 90.75 88 THR A N 1
ATOM 667 C CA . THR A 1 88 ? -12.775 -0.019 21.388 1.00 90.75 88 THR A CA 1
ATOM 668 C C . THR A 1 88 ? -11.830 -0.839 20.529 1.00 90.75 88 THR A C 1
ATOM 670 O O . THR A 1 88 ? -10.653 -0.514 20.403 1.00 90.75 88 THR A O 1
ATOM 673 N N . ARG A 1 89 ? -12.343 -1.908 19.926 1.00 91.62 89 ARG A N 1
ATOM 674 C CA . ARG A 1 89 ? -11.555 -2.822 19.099 1.00 91.62 89 ARG A CA 1
ATOM 675 C C . ARG A 1 89 ? -11.516 -2.359 17.642 1.00 91.62 89 ARG A C 1
ATOM 677 O O . ARG A 1 89 ? -12.553 -2.037 17.071 1.00 91.62 89 ARG A O 1
ATOM 684 N N . VAL A 1 90 ? -10.347 -2.443 17.018 1.00 92.19 90 VAL A N 1
ATOM 685 C CA . VAL A 1 90 ? -10.123 -2.237 15.580 1.00 92.19 90 VAL A CA 1
ATOM 686 C C . VAL A 1 90 ? -9.236 -3.363 15.059 1.00 92.19 90 VAL A C 1
ATOM 688 O O . VAL A 1 90 ? -8.277 -3.749 15.723 1.00 92.19 90 VAL A O 1
ATOM 691 N N . LYS A 1 91 ? -9.540 -3.928 13.888 1.00 92.62 91 LYS A N 1
ATOM 692 C CA . LYS A 1 91 ? -8.705 -4.967 13.263 1.00 92.62 91 LYS A CA 1
ATOM 693 C C . LYS A 1 91 ? -8.037 -4.404 12.017 1.00 92.62 91 LYS A C 1
ATOM 695 O O . LYS A 1 91 ? -8.734 -3.927 11.134 1.00 92.62 91 LYS A O 1
ATOM 700 N N . VAL A 1 92 ? -6.716 -4.490 11.935 1.00 92.62 92 VAL A N 1
ATOM 701 C CA . VAL A 1 92 ? -5.935 -4.120 10.751 1.00 92.62 92 VAL A CA 1
ATOM 702 C C . VAL A 1 92 ? -5.523 -5.390 10.020 1.00 92.62 92 VAL A C 1
ATOM 704 O O . VAL A 1 92 ? -4.979 -6.315 10.626 1.00 92.62 92 VAL A O 1
ATOM 707 N N . VAL A 1 93 ? -5.789 -5.441 8.719 1.00 92.00 93 VAL A N 1
ATOM 708 C CA . VAL A 1 93 ? -5.469 -6.574 7.846 1.00 92.00 93 VAL A CA 1
ATOM 709 C C . VAL A 1 93 ? -4.742 -6.057 6.612 1.00 92.00 93 VAL A C 1
ATOM 711 O O . VAL A 1 93 ? -5.067 -4.991 6.089 1.00 92.00 93 VAL A O 1
ATOM 714 N N . THR A 1 94 ? -3.766 -6.824 6.135 1.00 89.81 94 THR A N 1
ATOM 715 C CA . THR A 1 94 ? -3.035 -6.521 4.904 1.00 89.81 94 THR A CA 1
ATOM 716 C C . THR A 1 94 ? -3.035 -7.715 3.962 1.00 89.81 94 THR A C 1
ATOM 718 O O . THR A 1 94 ? -3.296 -8.842 4.385 1.00 89.81 94 THR A O 1
ATOM 721 N N . ASN A 1 95 ? -2.788 -7.462 2.680 1.00 87.00 95 ASN A N 1
ATOM 722 C CA . ASN A 1 95 ? -2.643 -8.506 1.674 1.00 87.00 95 ASN A CA 1
ATOM 723 C C . ASN A 1 95 ? -1.321 -9.253 1.864 1.00 87.00 95 ASN A C 1
ATOM 725 O O . ASN A 1 95 ? -0.322 -8.671 2.276 1.00 87.00 95 ASN A O 1
ATOM 729 N N . ASN A 1 96 ? -1.297 -10.533 1.499 1.00 82.50 96 ASN A N 1
ATOM 730 C CA . ASN A 1 96 ? -0.063 -11.299 1.394 1.00 82.50 96 ASN A CA 1
ATOM 731 C C . ASN A 1 96 ? 0.340 -11.402 -0.074 1.00 82.50 96 ASN A C 1
ATOM 733 O O . ASN A 1 96 ? -0.395 -11.960 -0.889 1.00 82.50 96 ASN A O 1
ATOM 737 N N . CYS A 1 97 ? 1.526 -10.901 -0.410 1.00 74.56 97 CYS A N 1
ATOM 738 C CA . CYS A 1 97 ? 2.031 -11.014 -1.770 1.00 74.56 97 CYS A CA 1
ATOM 739 C C . CYS A 1 97 ? 2.158 -12.484 -2.208 1.00 74.56 97 CYS A C 1
ATOM 741 O O . CYS A 1 97 ? 2.526 -13.333 -1.391 1.00 74.56 97 CYS A O 1
ATOM 743 N N . PRO A 1 98 ? 1.850 -12.802 -3.481 1.00 79.19 98 PRO A N 1
ATOM 744 C CA . PRO A 1 98 ? 1.624 -11.889 -4.616 1.00 79.19 98 PRO A CA 1
ATOM 745 C C . PRO A 1 98 ? 0.187 -11.346 -4.760 1.00 79.19 98 PRO A C 1
ATOM 747 O O . PRO A 1 98 ? -0.108 -10.652 -5.730 1.00 79.19 98 PRO A O 1
ATOM 750 N N . VAL A 1 99 ? -0.723 -11.658 -3.835 1.00 83.75 99 VAL A N 1
ATOM 751 C CA . VAL A 1 99 ? -2.120 -11.207 -3.902 1.00 83.75 99 VAL A CA 1
ATOM 752 C C . VAL A 1 99 ? -2.190 -9.712 -3.583 1.00 83.75 99 VAL A C 1
ATOM 754 O O . VAL A 1 99 ? -1.578 -9.266 -2.619 1.00 83.75 99 VAL A O 1
ATOM 757 N N . MET A 1 100 ? -2.931 -8.932 -4.377 1.00 86.06 100 MET A N 1
ATOM 758 C CA . MET A 1 100 ? -3.082 -7.470 -4.207 1.00 86.06 100 MET A CA 1
ATOM 759 C C . MET A 1 100 ? -4.379 -7.056 -3.495 1.00 86.06 100 MET A C 1
ATOM 761 O O . MET A 1 100 ? -4.661 -5.872 -3.336 1.00 86.06 100 MET A O 1
ATOM 765 N N . THR A 1 101 ? -5.170 -8.032 -3.066 1.00 91.62 101 THR A N 1
ATOM 766 C CA . THR A 1 101 ? -6.454 -7.851 -2.388 1.00 91.62 101 THR A CA 1
ATOM 767 C C . THR A 1 101 ? -6.452 -8.564 -1.042 1.00 91.62 101 THR A C 1
ATOM 769 O O . THR A 1 101 ? -5.601 -9.415 -0.773 1.00 91.62 101 THR A O 1
ATOM 772 N N . VAL A 1 102 ? -7.423 -8.237 -0.196 1.00 92.75 102 VAL A N 1
ATOM 773 C CA . VAL A 1 102 ? -7.688 -8.954 1.056 1.00 92.75 102 VAL A CA 1
ATOM 774 C C . VAL A 1 102 ? -9.010 -9.702 0.953 1.00 92.75 102 VAL A C 1
ATOM 776 O O . VAL A 1 102 ? -9.973 -9.198 0.381 1.00 92.75 102 VAL A O 1
ATOM 779 N N . ASP A 1 103 ? -9.045 -10.903 1.523 1.00 94.75 103 ASP A N 1
ATOM 780 C CA . ASP A 1 103 ? -10.265 -11.683 1.694 1.00 94.75 103 ASP A CA 1
ATOM 781 C C . ASP A 1 103 ? -10.885 -11.378 3.069 1.00 94.75 103 ASP A C 1
ATOM 783 O O . ASP A 1 103 ? -10.344 -11.757 4.118 1.00 94.75 103 ASP A O 1
ATOM 787 N N . LEU A 1 104 ? -12.012 -10.660 3.062 1.00 94.38 104 LEU A N 1
ATOM 788 C CA . LEU A 1 104 ? -12.788 -10.323 4.255 1.00 94.38 104 LEU A CA 1
ATOM 789 C C . LEU A 1 104 ? -13.532 -11.533 4.823 1.00 94.38 104 LEU A C 1
ATOM 791 O O . LEU A 1 104 ? -13.777 -11.578 6.027 1.00 94.38 104 LEU A O 1
ATOM 795 N N . THR A 1 105 ? -13.856 -12.539 4.008 1.00 91.25 105 THR A N 1
ATOM 796 C CA . THR A 1 105 ? -14.615 -13.720 4.453 1.00 91.25 105 THR A CA 1
ATOM 797 C C . THR A 1 105 ? -13.854 -14.536 5.502 1.00 91.25 105 THR A C 1
ATOM 799 O O . THR A 1 105 ? -14.465 -15.172 6.355 1.00 91.25 105 THR A O 1
ATOM 802 N N . GLN A 1 106 ? -12.525 -14.404 5.525 1.00 90.12 106 GLN A N 1
ATOM 803 C CA . GLN A 1 106 ? -11.632 -14.998 6.524 1.00 90.12 106 GLN A CA 1
ATOM 804 C C . GLN A 1 106 ? -11.463 -14.146 7.796 1.00 90.12 106 GLN A C 1
ATOM 806 O O . GLN A 1 106 ? -10.729 -14.520 8.711 1.00 90.12 106 GLN A O 1
ATOM 811 N N . GLN A 1 107 ? -12.082 -12.963 7.870 1.00 89.38 107 GLN A N 1
ATOM 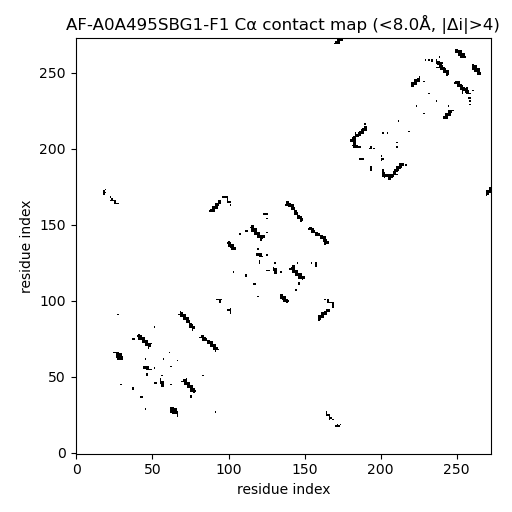812 C CA . GLN A 1 107 ? -11.843 -12.004 8.956 1.00 89.38 107 GLN A CA 1
ATOM 813 C C . GLN A 1 107 ? -12.853 -12.086 10.099 1.00 89.38 107 GLN A C 1
ATOM 815 O O . GLN A 1 107 ? -12.600 -11.483 11.150 1.00 89.38 107 GLN A O 1
ATOM 820 N N . THR A 1 108 ? -13.929 -12.849 9.920 1.00 82.56 108 THR A N 1
ATOM 821 C CA . THR A 1 108 ? -14.992 -13.108 10.899 1.00 82.56 108 THR A CA 1
ATOM 822 C C . THR A 1 108 ? -14.997 -14.573 11.321 1.00 82.56 108 THR A C 1
ATOM 824 O O . THR A 1 108 ? -14.812 -15.455 10.492 1.00 82.56 108 THR A O 1
ATOM 827 N N . SER A 1 109 ? -15.255 -14.837 12.603 1.00 67.12 109 SER A N 1
ATOM 828 C CA . SER A 1 109 ? -15.321 -16.203 13.159 1.00 67.12 109 SER A CA 1
ATOM 829 C C . SER A 1 109 ? -16.711 -16.574 13.689 1.00 67.12 109 SER A C 1
ATOM 831 O O . SER A 1 109 ? -16.871 -17.622 14.307 1.00 67.12 109 SER A O 1
ATOM 833 N N . SER A 1 110 ? -17.713 -15.712 13.494 1.00 73.31 110 SER A N 1
ATOM 834 C CA . SER A 1 110 ? -19.086 -15.949 13.941 1.00 73.31 110 SER A CA 1
ATOM 835 C C . SER A 1 110 ? -19.902 -16.646 12.861 1.00 73.31 110 SER A C 1
ATOM 837 O O . SER A 1 110 ? -19.877 -16.242 11.699 1.00 73.31 110 SER A O 1
ATOM 839 N N . THR A 1 111 ? -20.673 -17.654 13.255 1.00 78.06 111 THR A N 1
ATOM 840 C CA . THR A 1 111 ? -21.710 -18.235 12.405 1.00 78.06 111 THR A CA 1
ATOM 841 C C . THR A 1 111 ? -22.892 -17.275 12.317 1.00 78.06 111 THR A C 1
ATOM 843 O O . THR A 1 111 ? -23.308 -16.700 13.324 1.00 78.06 111 THR A O 1
ATOM 846 N N . ALA A 1 112 ? -23.422 -17.080 11.108 1.00 84.31 112 ALA A N 1
ATOM 847 C CA . ALA A 1 112 ? -24.639 -16.300 10.931 1.00 84.31 112 ALA A CA 1
ATOM 848 C C . ALA A 1 112 ? -25.806 -16.985 11.667 1.00 84.31 112 ALA A C 1
ATOM 850 O O . ALA A 1 112 ? -25.974 -18.203 11.528 1.00 84.31 112 ALA A O 1
ATOM 851 N N . PRO A 1 113 ? -26.602 -16.245 12.462 1.00 88.69 113 PRO A N 1
ATOM 852 C CA . PRO A 1 113 ? -27.852 -16.756 13.007 1.00 88.69 113 PRO A CA 1
ATOM 853 C C . PRO A 1 113 ? -28.762 -17.317 11.907 1.00 88.69 113 PRO A C 1
ATOM 855 O O . PRO A 1 113 ? -28.746 -16.842 10.768 1.00 88.69 113 PRO A O 1
ATOM 858 N N . ALA A 1 114 ? -29.581 -18.314 12.249 1.00 89.62 114 ALA A N 1
ATOM 859 C CA . ALA A 1 114 ? -30.514 -18.914 11.300 1.00 89.62 114 ALA A CA 1
ATOM 860 C C . ALA A 1 114 ? -31.434 -17.846 10.677 1.00 89.62 114 ALA A C 1
ATOM 862 O O . ALA A 1 114 ? -31.975 -17.004 11.389 1.00 89.62 114 ALA A O 1
ATOM 863 N N . GLY A 1 115 ? -31.600 -17.891 9.352 1.00 89.19 115 GLY A N 1
ATOM 864 C CA . GLY A 1 115 ? -32.409 -16.920 8.603 1.00 89.19 115 GLY A CA 1
ATOM 865 C C . GLY A 1 115 ? -31.687 -15.620 8.233 1.00 89.19 115 GLY A C 1
ATOM 866 O O . GLY A 1 115 ? -32.289 -14.769 7.589 1.00 89.19 115 GLY A O 1
ATOM 867 N N . THR A 1 116 ? -30.407 -15.470 8.585 1.00 93.88 116 THR A N 1
ATOM 868 C CA . THR A 1 116 ? -29.602 -14.296 8.219 1.00 93.88 116 THR A CA 1
ATOM 869 C C . THR A 1 116 ? -28.411 -14.671 7.347 1.00 93.88 116 THR A C 1
ATOM 871 O O . THR A 1 116 ? -27.947 -15.814 7.350 1.00 93.88 116 THR A O 1
ATOM 874 N N . VAL A 1 117 ? -27.894 -13.690 6.613 1.00 92.25 117 VAL A N 1
ATOM 875 C CA . VAL A 1 117 ? -26.644 -13.786 5.856 1.00 92.25 117 VAL A CA 1
ATOM 876 C C . VAL A 1 117 ? -25.614 -12.818 6.425 1.00 92.25 117 VAL A C 1
ATOM 878 O O . VAL A 1 117 ? -25.961 -11.755 6.935 1.00 92.25 117 VAL A O 1
ATOM 881 N N . LEU A 1 118 ? -24.339 -13.196 6.360 1.00 93.25 118 LEU A N 1
ATOM 882 C CA . LEU A 1 118 ? -23.239 -12.297 6.692 1.00 93.25 118 LEU A CA 1
ATOM 883 C C . LEU A 1 118 ? -22.922 -11.429 5.472 1.00 93.25 118 LEU A C 1
ATOM 885 O O . LEU A 1 118 ? -22.478 -11.945 4.447 1.00 93.25 118 LEU A O 1
ATOM 889 N N . GLU A 1 119 ? -23.108 -10.121 5.605 1.00 94.12 119 GLU A N 1
ATOM 890 C CA . GLU A 1 119 ? -22.768 -9.130 4.586 1.00 94.12 119 GLU A CA 1
ATOM 891 C C . GLU A 1 119 ? -21.642 -8.219 5.081 1.00 94.12 119 GLU A C 1
ATOM 893 O O . GLU A 1 119 ? -21.501 -7.940 6.276 1.00 94.12 119 GLU A O 1
ATOM 898 N N . TRP A 1 120 ? -20.824 -7.753 4.141 1.00 96.50 120 TRP A N 1
ATOM 899 C CA . TRP A 1 120 ? -19.788 -6.758 4.393 1.00 96.50 120 TRP A CA 1
ATOM 900 C C . TRP A 1 120 ? -20.213 -5.422 3.807 1.00 96.50 120 TRP A C 1
ATOM 902 O O . TRP A 1 120 ? -20.728 -5.372 2.692 1.00 96.50 120 TRP A O 1
ATOM 912 N N . HIS A 1 121 ? -19.949 -4.343 4.537 1.00 97.12 121 HIS A N 1
ATOM 913 C CA . HIS A 1 121 ? -20.300 -2.987 4.139 1.00 97.12 121 HIS A CA 1
ATOM 914 C C . HIS A 1 121 ? -19.107 -2.037 4.210 1.00 97.12 121 HIS A C 1
ATOM 916 O O . HIS A 1 121 ? -18.229 -2.185 5.058 1.00 97.12 121 HIS A O 1
ATOM 922 N N . THR A 1 122 ? -19.109 -1.021 3.349 1.00 96.88 122 THR A N 1
ATOM 923 C CA . THR A 1 122 ? -18.136 0.090 3.316 1.00 96.88 122 THR A CA 1
ATOM 924 C C . THR A 1 122 ? -18.495 1.250 4.253 1.00 96.88 122 THR A C 1
ATOM 926 O O . THR A 1 122 ? -17.811 2.271 4.258 1.00 96.88 122 THR A O 1
ATOM 929 N N . SER A 1 123 ? -19.567 1.114 5.040 1.00 94.88 123 SER A N 1
ATOM 930 C CA . SER A 1 123 ? -20.035 2.104 6.016 1.00 94.88 123 SER A CA 1
ATOM 931 C C . SER A 1 123 ? -20.493 1.420 7.302 1.00 94.88 123 SER A C 1
ATOM 933 O O . SER A 1 123 ? -21.034 0.314 7.257 1.00 94.88 123 SER A O 1
ATOM 935 N N . SER A 1 124 ? -20.358 2.113 8.435 1.00 92.62 124 SER A N 1
ATOM 936 C CA . SER A 1 124 ? -20.948 1.714 9.720 1.00 92.62 124 SER A CA 1
ATOM 937 C C . SER A 1 124 ? -22.477 1.847 9.758 1.00 92.62 124 SER A C 1
ATOM 939 O O . SER A 1 124 ? -23.103 1.408 10.720 1.00 92.62 124 SER A O 1
ATOM 941 N N . THR A 1 125 ? -23.080 2.432 8.718 1.00 94.50 125 THR A N 1
ATOM 942 C CA . THR A 1 125 ? -24.526 2.474 8.463 1.00 94.50 125 THR A CA 1
ATOM 943 C C . THR A 1 125 ? -24.867 1.581 7.257 1.00 94.50 125 THR A C 1
ATOM 945 O O . THR A 1 125 ? -24.759 2.017 6.104 1.00 94.50 125 THR A O 1
ATOM 948 N N . PRO A 1 126 ? -25.228 0.302 7.482 1.00 93.94 126 PRO A N 1
ATOM 949 C CA . PRO A 1 126 ? -25.535 -0.641 6.410 1.00 93.94 126 PRO A CA 1
ATOM 950 C C . PRO A 1 126 ? -26.718 -0.184 5.555 1.00 93.94 126 PRO A C 1
ATOM 952 O O . PRO A 1 126 ? -27.743 0.270 6.059 1.00 93.94 126 PRO A O 1
ATOM 955 N N . SER A 1 127 ? -26.560 -0.300 4.242 1.00 93.81 127 SER A N 1
ATOM 956 C CA . SER A 1 127 ? -27.611 -0.107 3.247 1.00 93.81 127 SER A CA 1
ATOM 957 C C . SER A 1 127 ? -27.227 -0.855 1.973 1.00 93.81 127 SER A C 1
ATOM 959 O O . SER A 1 127 ? -26.066 -1.232 1.802 1.00 93.81 127 SER A O 1
ATOM 961 N N . VAL A 1 128 ? -28.162 -0.993 1.032 1.00 91.94 128 VAL A N 1
ATOM 962 C CA . VAL A 1 128 ? -27.900 -1.629 -0.272 1.00 91.94 128 VAL A CA 1
ATOM 963 C C . VAL A 1 128 ? -26.738 -0.959 -1.023 1.00 91.94 128 VAL A C 1
ATOM 965 O O . VAL A 1 128 ? -25.964 -1.635 -1.692 1.00 91.94 128 VAL A O 1
ATOM 968 N N . ALA A 1 129 ? -26.562 0.359 -0.874 1.00 94.62 129 ALA A N 1
ATOM 969 C CA . ALA A 1 129 ? -25.494 1.110 -1.535 1.00 94.62 129 ALA A CA 1
ATOM 970 C C . ALA A 1 129 ? -24.095 0.856 -0.945 1.00 94.62 129 ALA A C 1
ATOM 972 O O . ALA A 1 129 ? -23.095 1.182 -1.581 1.00 94.62 129 ALA A O 1
ATOM 973 N N . THR A 1 130 ? -24.014 0.312 0.272 1.00 96.31 130 THR A N 1
ATOM 974 C CA . THR A 1 130 ? -22.742 0.094 0.973 1.00 96.31 130 THR A CA 1
ATOM 975 C C . THR A 1 130 ? -22.295 -1.361 0.945 1.00 96.31 130 THR A C 1
ATOM 977 O O . THR A 1 130 ? -21.203 -1.642 1.429 1.00 96.31 130 THR A O 1
ATOM 980 N N . ILE A 1 131 ? -23.093 -2.271 0.370 1.00 95.75 131 ILE A N 1
ATOM 981 C CA . ILE A 1 131 ? -22.766 -3.698 0.257 1.00 95.75 131 ILE A CA 1
ATOM 982 C C . ILE A 1 131 ? -21.484 -3.887 -0.564 1.00 95.75 131 ILE A C 1
ATOM 984 O O . ILE A 1 131 ? -21.331 -3.375 -1.674 1.00 95.75 131 ILE A O 1
ATOM 988 N N . VAL A 1 132 ? -20.567 -4.685 -0.026 1.00 97.19 132 VAL A N 1
ATOM 989 C CA . VAL A 1 132 ? -19.366 -5.148 -0.718 1.00 97.19 132 VAL A CA 1
ATOM 990 C C . VAL A 1 132 ? -19.737 -6.343 -1.592 1.00 97.19 132 VAL A C 1
ATOM 992 O O . VAL A 1 132 ? -19.962 -7.441 -1.090 1.00 97.19 132 VAL A O 1
ATOM 995 N N . ALA A 1 133 ? -19.761 -6.144 -2.910 1.00 95.25 133 ALA A N 1
ATOM 996 C CA . ALA A 1 133 ? -20.153 -7.187 -3.862 1.00 95.25 133 ALA A CA 1
ATOM 997 C C . ALA A 1 133 ? -19.186 -8.390 -3.912 1.00 95.25 133 ALA A C 1
ATOM 999 O O . ALA A 1 133 ? -19.617 -9.513 -4.159 1.00 95.25 133 ALA A O 1
ATOM 1000 N N . ALA A 1 134 ? -17.889 -8.162 -3.680 1.00 95.62 134 ALA A N 1
ATOM 1001 C CA . ALA A 1 134 ? -16.842 -9.187 -3.730 1.00 95.62 134 ALA A CA 1
ATOM 1002 C C . ALA A 1 134 ? -15.998 -9.177 -2.438 1.00 95.62 134 ALA A C 1
ATOM 1004 O O . ALA A 1 134 ? -14.866 -8.688 -2.435 1.00 95.62 134 ALA A O 1
ATOM 1005 N N . PRO A 1 135 ? -16.531 -9.683 -1.308 1.00 95.12 135 PRO A N 1
ATOM 1006 C CA . PRO A 1 135 ? -15.835 -9.630 -0.021 1.00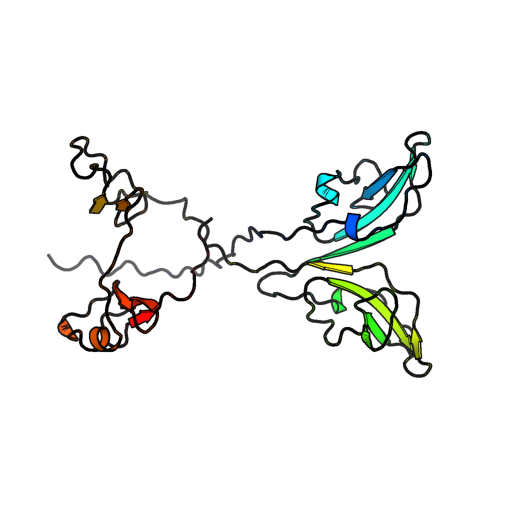 95.12 135 PRO A CA 1
ATOM 1007 C C . PRO A 1 135 ? -14.560 -10.485 0.013 1.00 95.12 135 PRO A C 1
ATOM 1009 O O . PRO A 1 135 ? -13.708 -10.268 0.866 1.00 95.12 135 PRO A O 1
ATOM 1012 N N . ASN A 1 136 ? -14.389 -11.424 -0.918 1.00 94.56 136 ASN A N 1
ATOM 1013 C CA . ASN A 1 136 ? -13.185 -12.247 -1.043 1.00 94.56 136 ASN A CA 1
ATOM 1014 C C . ASN A 1 136 ? -11.987 -11.523 -1.686 1.00 94.56 136 ASN A C 1
ATOM 1016 O O . ASN A 1 136 ? -10.880 -12.060 -1.691 1.00 94.56 136 ASN A O 1
ATOM 1020 N N . ALA A 1 137 ? -12.194 -10.332 -2.251 1.00 94.88 137 ALA A N 1
ATOM 1021 C CA . ALA A 1 137 ? -11.148 -9.575 -2.923 1.00 94.88 137 ALA A CA 1
ATOM 1022 C C . ALA A 1 137 ? -11.415 -8.067 -2.830 1.00 94.88 137 ALA A C 1
ATOM 1024 O O . ALA A 1 137 ? -11.901 -7.446 -3.775 1.00 94.88 137 ALA A O 1
ATOM 1025 N N . VAL A 1 138 ? -11.068 -7.467 -1.690 1.00 96.00 138 VAL A N 1
ATOM 1026 C CA . VAL A 1 138 ? -11.215 -6.021 -1.469 1.00 96.00 138 VAL A CA 1
ATOM 1027 C C . VAL A 1 138 ? -9.880 -5.279 -1.513 1.00 96.00 138 VAL A C 1
ATOM 1029 O O . VAL A 1 138 ? -8.825 -5.830 -1.186 1.00 96.00 138 VAL A O 1
ATOM 1032 N N . SER A 1 139 ? -9.940 -4.012 -1.920 1.00 93.12 139 SER A N 1
ATOM 1033 C CA . SER A 1 139 ? -8.833 -3.057 -1.849 1.00 93.12 139 SER A CA 1
ATOM 1034 C C . SER A 1 139 ? -8.722 -2.425 -0.456 1.00 93.12 139 SER A C 1
ATOM 1036 O O . SER A 1 139 ? -9.496 -2.734 0.448 1.00 93.12 139 SER A O 1
ATOM 1038 N N . SER A 1 140 ? -7.771 -1.502 -0.286 1.00 91.56 140 SER A N 1
ATOM 1039 C CA . SER A 1 140 ? -7.687 -0.682 0.928 1.00 91.56 140 SER A CA 1
ATOM 1040 C C . SER A 1 140 ? -9.008 0.035 1.227 1.00 91.56 140 SER A C 1
ATOM 1042 O O . SER A 1 140 ? -9.635 0.585 0.321 1.00 91.56 140 SER A O 1
ATOM 1044 N N . GLY A 1 141 ? -9.412 0.049 2.494 1.00 92.56 141 GLY A N 1
ATOM 1045 C CA . GLY A 1 141 ? -10.683 0.61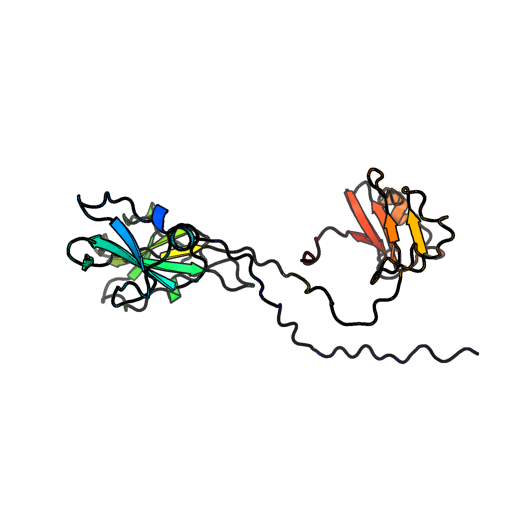3 2.941 1.00 92.56 141 GLY A CA 1
ATOM 1046 C C . GLY A 1 141 ? -11.023 0.203 4.372 1.00 92.56 141 GLY A C 1
ATOM 1047 O O . GLY A 1 141 ? -10.329 -0.609 4.978 1.00 92.56 141 GLY A O 1
ATOM 1048 N N . THR A 1 142 ? -12.091 0.770 4.932 1.00 93.81 142 THR A N 1
ATOM 1049 C CA . THR A 1 142 ? -12.657 0.296 6.206 1.00 93.81 142 THR A CA 1
ATOM 1050 C C . THR A 1 142 ? -13.952 -0.442 5.927 1.00 93.81 142 THR A C 1
ATOM 1052 O O . THR A 1 142 ? -14.782 0.035 5.155 1.00 93.81 142 THR A O 1
ATOM 1055 N N . TYR A 1 143 ? -14.104 -1.602 6.555 1.00 96.19 143 TYR A N 1
ATOM 1056 C CA . TYR A 1 143 ? -15.213 -2.507 6.323 1.00 96.19 143 TYR A CA 1
ATOM 1057 C C . TYR A 1 143 ? -15.856 -2.941 7.636 1.00 96.19 143 TYR A C 1
ATOM 1059 O O . TYR A 1 143 ? -15.185 -3.106 8.658 1.00 96.19 143 TYR A O 1
ATOM 1067 N N . TRP A 1 144 ? -17.163 -3.162 7.584 1.00 95.50 144 TRP A N 1
ATOM 1068 C CA . TRP A 1 144 ? -17.977 -3.610 8.705 1.00 95.50 144 TRP A CA 1
ATOM 1069 C C . TRP A 1 144 ? -18.752 -4.854 8.304 1.00 95.50 144 TRP A C 1
ATOM 1071 O O . TRP A 1 144 ? -19.329 -4.899 7.220 1.00 95.50 144 TRP A O 1
ATOM 1081 N N . ALA A 1 145 ? -18.769 -5.854 9.175 1.00 95.12 145 ALA A N 1
ATOM 1082 C CA . ALA A 1 145 ? -19.589 -7.039 8.998 1.00 95.12 145 ALA A CA 1
ATOM 1083 C C . ALA A 1 145 ? -20.945 -6.842 9.687 1.00 95.12 145 ALA A C 1
ATOM 1085 O O . ALA A 1 145 ? -21.014 -6.264 10.777 1.00 95.12 145 ALA A O 1
ATOM 1086 N N . VAL A 1 146 ? -22.012 -7.337 9.067 1.00 94.69 146 VAL A N 1
ATOM 1087 C CA . VAL A 1 146 ? -23.375 -7.287 9.599 1.00 94.69 146 VAL A CA 1
ATOM 1088 C C . VAL A 1 146 ? -24.115 -8.581 9.283 1.00 94.69 146 VAL A C 1
ATOM 1090 O O . VAL A 1 146 ? -23.860 -9.213 8.258 1.00 94.69 146 VAL A O 1
ATOM 1093 N N . PHE A 1 147 ? -25.042 -8.975 10.150 1.00 94.75 147 PHE A N 1
ATOM 1094 C CA . PHE A 1 147 ? -26.027 -9.993 9.810 1.00 94.75 147 PHE A CA 1
ATOM 1095 C C . PHE A 1 147 ? -27.271 -9.321 9.240 1.00 94.75 147 PHE A C 1
ATOM 1097 O O . PHE A 1 147 ? -27.833 -8.421 9.866 1.00 94.75 147 PHE A O 1
ATOM 1104 N N . HIS A 1 148 ? -27.690 -9.763 8.061 1.00 94.75 148 HIS A N 1
ATOM 1105 C CA . HIS A 1 148 ? -28.849 -9.240 7.354 1.00 94.75 148 HIS A CA 1
ATOM 1106 C C . HIS A 1 148 ? -29.921 -10.325 7.237 1.00 94.75 148 HIS A C 1
ATOM 1108 O O . HIS A 1 148 ? -29.670 -11.411 6.713 1.00 94.75 148 HIS A O 1
ATOM 1114 N N . ASP A 1 149 ? -31.117 -10.036 7.744 1.00 95.31 149 ASP A N 1
ATOM 1115 C CA . ASP A 1 149 ? -32.324 -10.799 7.438 1.00 95.31 149 ASP A CA 1
ATOM 1116 C C . ASP A 1 149 ? -32.918 -10.257 6.136 1.00 95.31 149 ASP A C 1
ATOM 1118 O O . ASP A 1 149 ? -33.531 -9.189 6.118 1.00 95.31 149 ASP A O 1
ATOM 1122 N N . THR A 1 150 ? -32.736 -10.998 5.046 1.00 91.50 150 THR A N 1
ATOM 1123 C CA . THR A 1 150 ? -33.191 -10.599 3.707 1.00 91.50 150 THR A CA 1
ATOM 1124 C C . THR A 1 150 ? -34.707 -10.682 3.530 1.00 91.50 150 THR A C 1
ATOM 1126 O O . THR A 1 150 ? -35.238 -10.098 2.588 1.00 91.50 150 THR A O 1
ATOM 1129 N N . THR A 1 151 ? -35.419 -11.387 4.417 1.00 94.00 151 THR A N 1
ATOM 1130 C CA . THR A 1 151 ? -36.884 -11.503 4.370 1.00 94.00 151 THR A CA 1
ATOM 1131 C C . THR A 1 151 ? -37.536 -10.280 5.003 1.00 94.00 151 THR A C 1
ATOM 1133 O O . THR A 1 151 ? -38.493 -9.735 4.456 1.00 94.00 151 THR A O 1
ATOM 1136 N N . ASN A 1 152 ? -36.999 -9.830 6.139 1.00 92.44 152 ASN A N 1
ATOM 1137 C CA . ASN A 1 152 ? -37.527 -8.693 6.895 1.00 92.44 152 ASN A CA 1
ATOM 1138 C C . ASN A 1 152 ? -36.781 -7.373 6.624 1.00 92.44 152 ASN A C 1
ATOM 1140 O O . ASN A 1 152 ? -37.205 -6.328 7.112 1.00 92.44 152 ASN A O 1
ATOM 1144 N N . ASN A 1 153 ? -35.703 -7.408 5.831 1.00 91.94 153 ASN A N 1
ATOM 1145 C CA . ASN A 1 153 ? -34.835 -6.271 5.505 1.00 91.94 153 ASN A CA 1
ATOM 1146 C C . ASN A 1 153 ? -34.287 -5.571 6.764 1.00 91.94 153 ASN A C 1
ATOM 1148 O O . ASN A 1 153 ? -34.359 -4.348 6.915 1.00 91.94 153 ASN A O 1
ATOM 1152 N N . CYS A 1 154 ? -33.780 -6.374 7.702 1.00 92.81 154 CYS A N 1
ATOM 1153 C CA . CYS A 1 154 ? -33.274 -5.918 8.995 1.00 92.81 154 CYS A CA 1
ATOM 1154 C C . CYS A 1 154 ? -31.784 -6.223 9.145 1.00 92.81 154 CYS A C 1
ATOM 1156 O O . CYS A 1 154 ? -31.348 -7.355 8.935 1.00 92.81 154 CYS A O 1
ATOM 1158 N N . TYR A 1 155 ? -31.024 -5.225 9.591 1.00 94.38 155 TYR A N 1
ATOM 1159 C CA . TYR A 1 155 ? -29.597 -5.345 9.878 1.00 94.38 155 TYR A CA 1
ATOM 1160 C C . TYR A 1 155 ? -29.344 -5.463 11.384 1.00 94.38 155 TYR A C 1
ATOM 1162 O O . TYR A 1 155 ? -29.952 -4.755 12.189 1.00 94.38 155 TYR A O 1
ATOM 1170 N N . SER A 1 156 ? -28.408 -6.328 11.771 1.00 93.81 156 SER A N 1
ATOM 1171 C CA . SER A 1 156 ? -27.853 -6.344 13.125 1.00 93.81 156 SER A CA 1
ATOM 1172 C C . SER A 1 156 ? -27.010 -5.087 13.402 1.00 93.81 156 SER A C 1
ATOM 1174 O O . SER A 1 156 ? -26.664 -4.348 12.477 1.00 93.81 156 SER A O 1
ATOM 1176 N N . PRO A 1 157 ? -26.577 -4.854 14.655 1.00 93.19 157 PRO A N 1
ATOM 1177 C CA . PRO A 1 157 ? -25.454 -3.958 14.908 1.00 93.19 157 PRO A CA 1
ATOM 1178 C C . PRO A 1 157 ? -24.229 -4.372 14.079 1.00 93.19 157 PRO A C 1
ATOM 1180 O O . PRO A 1 157 ? -23.985 -5.568 13.886 1.00 93.19 157 PRO A O 1
ATOM 1183 N N . VAL A 1 158 ? -23.470 -3.387 13.593 1.00 93.19 158 VAL A N 1
ATOM 1184 C CA . VAL A 1 158 ? -22.230 -3.631 12.845 1.00 93.19 158 VAL A CA 1
ATOM 1185 C C . VAL A 1 158 ? -21.119 -4.153 13.754 1.00 93.19 158 VAL A C 1
ATOM 1187 O O . VAL A 1 158 ? -21.061 -3.840 14.945 1.00 93.19 158 VAL A O 1
ATOM 1190 N N . SER A 1 159 ? -20.197 -4.927 13.186 1.00 93.00 159 SER A N 1
ATOM 1191 C CA . SER A 1 159 ? -18.983 -5.360 13.877 1.00 93.00 159 SER A CA 1
ATOM 1192 C C . SER A 1 159 ? -18.060 -4.187 14.227 1.00 93.00 159 SER A C 1
ATOM 1194 O O . SER A 1 159 ? -18.189 -3.077 13.714 1.00 93.00 159 SER A O 1
ATOM 1196 N N . SER A 1 160 ? -17.026 -4.453 15.028 1.00 91.31 160 SER A N 1
ATOM 1197 C CA . SER A 1 160 ? -15.841 -3.585 15.054 1.00 91.31 160 SER A CA 1
ATOM 1198 C C . SER A 1 160 ? -15.279 -3.386 13.636 1.00 91.31 160 SER A C 1
ATOM 1200 O O . SER A 1 160 ? -15.316 -4.342 12.850 1.00 91.31 160 SER A O 1
ATOM 1202 N N . PRO A 1 161 ? -14.728 -2.203 13.307 1.00 93.06 161 PRO A N 1
ATOM 1203 C CA . PRO A 1 161 ? -14.191 -1.935 11.978 1.00 93.06 161 PRO A CA 1
ATOM 1204 C C . PRO A 1 161 ? -12.999 -2.844 11.659 1.00 93.06 161 PRO A C 1
ATOM 1206 O O . PRO A 1 161 ? -12.118 -3.084 12.497 1.00 93.06 161 PRO A O 1
ATOM 1209 N N . VAL A 1 162 ? -12.967 -3.316 10.415 1.00 94.81 162 VAL A N 1
ATOM 1210 C CA . VAL A 1 162 ? -11.829 -3.994 9.798 1.00 94.81 162 VAL A CA 1
ATOM 1211 C C . VAL A 1 162 ? -11.203 -3.035 8.795 1.00 94.81 162 VAL A C 1
ATOM 1213 O O . VAL A 1 162 ? -11.791 -2.719 7.765 1.00 94.81 162 VAL A O 1
ATOM 1216 N N . ILE A 1 163 ? -10.011 -2.553 9.114 1.00 93.31 163 ILE A N 1
ATOM 1217 C CA . ILE A 1 163 ? -9.215 -1.688 8.253 1.00 93.31 163 ILE A CA 1
ATOM 1218 C C . ILE A 1 163 ? -8.368 -2.588 7.362 1.00 93.31 163 ILE A C 1
ATOM 1220 O O . ILE A 1 163 ? -7.495 -3.317 7.838 1.00 93.31 163 ILE A O 1
ATOM 1224 N N . VAL A 1 164 ? -8.629 -2.532 6.066 1.00 93.19 164 VAL A N 1
ATOM 1225 C CA . VAL A 1 164 ? -7.821 -3.178 5.042 1.00 93.19 164 VAL A CA 1
ATOM 1226 C C . VAL A 1 164 ? -6.829 -2.167 4.506 1.00 93.19 164 VAL A C 1
ATOM 1228 O O . VAL A 1 164 ? -7.210 -1.078 4.076 1.00 93.19 164 VAL A O 1
ATOM 1231 N N . VAL A 1 165 ? -5.562 -2.562 4.478 1.00 89.06 165 VAL A N 1
ATOM 1232 C CA . VAL A 1 165 ? -4.507 -1.825 3.793 1.00 89.06 165 VAL A CA 1
ATOM 1233 C C . VAL A 1 165 ? -3.736 -2.759 2.884 1.00 89.06 165 VAL A C 1
ATOM 1235 O O . VAL A 1 165 ? -3.142 -3.739 3.323 1.00 89.06 165 VAL A O 1
ATOM 1238 N N . THR A 1 166 ? -3.739 -2.438 1.600 1.00 87.25 166 THR A N 1
ATOM 1239 C CA . THR A 1 166 ? -3.067 -3.200 0.554 1.00 87.25 166 THR A CA 1
ATOM 1240 C C . THR A 1 166 ? -1.719 -2.565 0.235 1.00 87.25 166 THR A C 1
ATOM 1242 O O . THR A 1 166 ? -1.665 -1.403 -0.164 1.00 87.25 166 THR A O 1
ATOM 1245 N N . SER A 1 167 ? -0.636 -3.321 0.389 1.00 79.38 167 SER A N 1
ATOM 1246 C CA . SER A 1 167 ? 0.702 -2.944 -0.065 1.00 79.38 167 SER A CA 1
ATOM 1247 C C . SER A 1 167 ? 0.920 -3.363 -1.521 1.00 79.38 167 SER A C 1
ATOM 1249 O O . SER A 1 167 ? 0.372 -4.369 -1.989 1.00 79.38 167 SER A O 1
ATOM 1251 N N . SER A 1 168 ? 1.726 -2.584 -2.245 1.00 72.12 168 SER A N 1
ATOM 1252 C CA . SER A 1 168 ? 2.183 -2.952 -3.578 1.00 72.12 168 SER A CA 1
ATOM 1253 C C . SER A 1 168 ? 3.153 -4.127 -3.477 1.00 72.12 168 SER A C 1
ATOM 1255 O O . SER A 1 168 ? 4.197 -4.068 -2.829 1.00 72.12 168 SER A O 1
ATOM 1257 N N . CYS A 1 169 ? 2.813 -5.217 -4.153 1.00 68.38 169 CYS A N 1
ATOM 1258 C CA . CYS A 1 169 ? 3.684 -6.378 -4.242 1.00 68.38 169 CYS A CA 1
ATOM 1259 C C . CYS A 1 169 ? 4.771 -6.127 -5.283 1.00 68.38 169 CYS A C 1
ATOM 1261 O O . CYS A 1 169 ? 4.649 -6.530 -6.437 1.00 68.38 169 CYS A O 1
ATOM 1263 N N . VAL A 1 170 ? 5.827 -5.426 -4.876 1.00 65.81 170 VAL A N 1
ATOM 1264 C CA . VAL A 1 170 ? 7.028 -5.250 -5.690 1.00 65.81 170 VAL A CA 1
ATOM 1265 C C . VAL A 1 170 ? 8.030 -6.326 -5.291 1.00 65.81 170 VAL A C 1
ATOM 1267 O O . VAL A 1 170 ? 8.403 -6.448 -4.126 1.00 65.81 170 VAL A O 1
ATOM 1270 N N . CYS A 1 171 ? 8.462 -7.133 -6.254 1.00 56.28 171 CYS A N 1
ATOM 1271 C CA . CYS A 1 171 ? 9.608 -8.007 -6.053 1.00 56.28 171 CYS A CA 1
ATOM 1272 C C . CYS A 1 171 ? 10.873 -7.146 -6.134 1.00 56.28 171 CYS A C 1
ATOM 1274 O O . CYS A 1 171 ? 11.055 -6.428 -7.113 1.00 56.28 171 CYS A O 1
ATOM 1276 N N . TYR A 1 172 ? 11.734 -7.207 -5.120 1.00 55.44 172 TYR A N 1
ATOM 1277 C CA . TYR A 1 172 ? 13.090 -6.659 -5.176 1.00 55.44 172 TYR A CA 1
ATOM 1278 C C . TYR A 1 172 ? 14.051 -7.826 -5.395 1.00 55.44 172 TYR A C 1
ATOM 1280 O O . TYR A 1 172 ? 13.919 -8.872 -4.750 1.00 55.44 172 TYR A O 1
ATOM 1288 N N . LYS A 1 173 ? 15.023 -7.678 -6.297 1.00 50.97 173 LYS A N 1
ATOM 1289 C CA . LYS A 1 173 ? 16.126 -8.635 -6.386 1.00 50.97 173 LYS A CA 1
ATOM 1290 C C . LYS A 1 173 ? 17.090 -8.250 -5.261 1.00 50.97 173 LYS A C 1
ATOM 1292 O O . LYS A 1 173 ? 17.596 -7.132 -5.290 1.00 50.97 173 LYS A O 1
ATOM 1297 N N . PRO A 1 174 ? 17.351 -9.110 -4.259 1.00 55.94 174 PRO A N 1
ATOM 1298 C CA . PRO A 1 174 ? 18.332 -8.763 -3.244 1.00 55.94 174 PRO A CA 1
ATOM 1299 C C . PRO A 1 174 ? 19.682 -8.534 -3.927 1.00 55.94 174 PRO A C 1
ATOM 1301 O O . PRO A 1 174 ? 20.099 -9.337 -4.772 1.00 55.94 174 PRO A O 1
ATOM 1304 N N . ALA A 1 175 ? 20.348 -7.435 -3.570 1.00 56.59 175 ALA A N 1
ATOM 1305 C CA . ALA A 1 175 ? 21.691 -7.159 -4.049 1.00 56.59 175 ALA A CA 1
ATOM 1306 C C . ALA A 1 175 ? 22.587 -8.357 -3.714 1.00 56.59 175 ALA A C 1
ATOM 1308 O O . ALA A 1 175 ? 22.611 -8.844 -2.580 1.00 56.59 175 ALA A O 1
ATOM 1309 N N . VAL A 1 176 ? 23.320 -8.858 -4.708 1.00 61.69 176 VAL A N 1
ATOM 1310 C CA . VAL A 1 176 ? 24.291 -9.928 -4.479 1.00 61.69 176 VAL A CA 1
ATOM 1311 C C . VAL A 1 176 ? 25.485 -9.305 -3.753 1.00 61.69 176 VAL A C 1
ATOM 1313 O O . VAL A 1 176 ? 26.374 -8.732 -4.373 1.00 61.69 176 VAL A O 1
ATOM 1316 N N . THR A 1 177 ? 25.489 -9.387 -2.423 1.00 63.59 177 THR A N 1
ATOM 1317 C CA . THR A 1 177 ? 26.578 -8.892 -1.559 1.00 63.59 177 THR A CA 1
ATOM 1318 C C . THR A 1 177 ? 27.702 -9.912 -1.368 1.00 63.59 177 THR A C 1
ATOM 1320 O O . THR A 1 177 ? 28.733 -9.597 -0.778 1.00 63.59 177 THR A O 1
ATOM 1323 N N . ALA A 1 178 ? 27.523 -11.130 -1.886 1.00 64.88 178 ALA A N 1
ATOM 1324 C CA . ALA A 1 178 ? 28.510 -12.200 -1.859 1.00 64.88 178 ALA A CA 1
ATOM 1325 C C . ALA A 1 178 ? 29.131 -12.414 -3.249 1.00 64.88 178 ALA A C 1
ATOM 1327 O O . ALA A 1 178 ? 28.423 -12.510 -4.247 1.00 64.88 178 ALA A O 1
ATOM 1328 N N . GLY A 1 179 ? 30.457 -12.543 -3.313 1.00 67.62 179 GLY A N 1
ATOM 1329 C CA . GLY A 1 179 ? 31.189 -12.859 -4.542 1.00 67.62 179 GLY A CA 1
ATOM 1330 C C . GLY A 1 179 ? 32.467 -12.042 -4.704 1.00 67.62 179 GLY A C 1
ATOM 1331 O O . GLY A 1 179 ? 32.661 -11.013 -4.057 1.00 67.62 179 GLY A O 1
ATOM 1332 N N . THR A 1 180 ? 33.364 -12.505 -5.574 1.00 69.75 180 THR A N 1
ATOM 1333 C CA . THR A 1 180 ? 34.583 -11.766 -5.908 1.00 69.75 180 THR A CA 1
ATOM 1334 C C . THR A 1 180 ? 34.208 -10.555 -6.750 1.00 69.75 180 THR A C 1
ATOM 1336 O O . THR A 1 180 ? 33.874 -10.667 -7.929 1.00 69.75 180 THR A O 1
ATOM 1339 N N . LEU A 1 181 ? 34.253 -9.385 -6.128 1.00 72.38 181 LEU A N 1
ATOM 1340 C CA . LEU A 1 181 ? 33.985 -8.110 -6.768 1.00 72.38 181 LEU A CA 1
ATOM 1341 C C . LEU A 1 181 ? 35.114 -7.749 -7.741 1.00 72.38 181 LEU A C 1
ATOM 1343 O O . LEU A 1 181 ? 36.111 -7.128 -7.367 1.00 72.38 181 LEU A O 1
ATOM 1347 N N . GLN A 1 182 ? 34.956 -8.148 -9.002 1.00 80.88 182 GLN A N 1
ATOM 1348 C CA . GLN A 1 182 ? 35.886 -7.765 -10.057 1.00 80.88 182 GLN A CA 1
ATOM 1349 C C . GLN A 1 182 ? 35.693 -6.300 -10.444 1.00 80.88 182 GLN A C 1
ATOM 1351 O O . GLN A 1 182 ? 34.577 -5.773 -10.436 1.00 80.88 182 GLN A O 1
ATOM 1356 N N . GLY A 1 183 ? 36.810 -5.633 -10.728 1.00 82.12 183 GLY A N 1
ATOM 1357 C CA . GLY A 1 183 ? 36.802 -4.264 -11.224 1.00 82.12 183 GLY A CA 1
ATOM 1358 C C . GLY A 1 183 ? 36.362 -4.202 -12.681 1.00 82.12 183 GLY A C 1
ATOM 1359 O O . GLY A 1 183 ? 36.761 -5.048 -13.482 1.00 82.12 183 GLY A O 1
ATOM 1360 N N . ALA A 1 184 ? 35.596 -3.172 -13.032 1.00 86.69 184 ALA A N 1
ATOM 1361 C CA . ALA A 1 184 ? 35.291 -2.858 -14.416 1.00 86.69 184 ALA A CA 1
ATOM 1362 C C . ALA A 1 184 ? 36.601 -2.663 -15.184 1.00 86.69 184 ALA A C 1
ATOM 1364 O O . ALA A 1 184 ? 37.488 -1.923 -14.755 1.00 86.69 184 ALA A O 1
ATOM 1365 N N . THR A 1 185 ? 36.736 -3.367 -16.307 1.00 85.00 185 THR A N 1
ATOM 1366 C CA . THR A 1 185 ? 37.944 -3.310 -17.150 1.00 85.00 185 THR A CA 1
ATOM 1367 C C . THR A 1 185 ? 37.795 -2.276 -18.267 1.00 85.00 185 THR A C 1
ATOM 1369 O O . THR A 1 185 ? 38.786 -1.782 -18.794 1.00 85.00 185 THR A O 1
ATOM 1372 N N . VAL A 1 186 ? 36.555 -1.903 -18.596 1.00 86.25 186 VAL A N 1
ATOM 1373 C CA . VAL A 1 186 ? 36.220 -0.910 -19.621 1.00 86.25 186 VAL A CA 1
ATOM 1374 C C . VAL A 1 186 ? 35.354 0.181 -18.999 1.00 86.25 186 VAL A C 1
ATOM 1376 O O . VAL A 1 186 ? 34.515 -0.085 -18.135 1.00 86.25 186 VAL A O 1
ATOM 1379 N N . GLY A 1 187 ? 35.534 1.423 -19.437 1.00 88.31 187 GLY A N 1
ATOM 1380 C CA . GLY A 1 187 ? 34.664 2.512 -19.024 1.00 88.31 187 GLY A CA 1
ATOM 1381 C C . GLY A 1 187 ? 34.799 3.763 -19.878 1.00 88.31 187 GLY A C 1
ATOM 1382 O O . GLY A 1 187 ? 35.784 3.948 -20.588 1.00 88.31 187 GLY A O 1
ATOM 1383 N N . ILE A 1 188 ? 33.807 4.645 -19.769 1.00 88.31 188 ILE A N 1
ATOM 1384 C CA . ILE A 1 188 ? 33.780 5.982 -20.374 1.00 88.31 188 ILE A CA 1
ATOM 1385 C C . ILE A 1 188 ? 33.432 6.992 -19.273 1.00 88.31 188 ILE A C 1
ATOM 1387 O O . ILE A 1 188 ? 32.504 6.777 -18.495 1.00 88.31 188 ILE A O 1
ATOM 1391 N N . THR A 1 189 ? 34.163 8.104 -19.186 1.00 86.88 189 THR A N 1
ATOM 1392 C CA . THR A 1 189 ? 33.913 9.137 -18.167 1.00 86.88 189 THR A CA 1
ATOM 1393 C C . THR A 1 189 ? 34.052 10.546 -18.721 1.00 86.88 189 THR A C 1
ATOM 1395 O O . THR A 1 189 ? 35.018 10.863 -19.409 1.00 86.88 189 THR A O 1
ATOM 1398 N N . ALA A 1 190 ? 33.110 11.414 -18.354 1.00 88.62 190 ALA A N 1
ATOM 1399 C CA . ALA A 1 190 ? 33.173 12.858 -18.582 1.00 88.62 190 ALA A CA 1
ATOM 1400 C C . ALA A 1 190 ? 33.841 13.615 -17.414 1.00 88.62 190 ALA A C 1
ATOM 1402 O O . ALA A 1 190 ? 33.825 14.842 -17.380 1.00 88.62 190 ALA A O 1
ATOM 1403 N N . LEU A 1 191 ? 34.391 12.898 -16.425 1.00 86.69 191 LEU A N 1
ATOM 1404 C CA . LEU A 1 191 ? 35.015 13.465 -15.221 1.00 86.69 191 LEU A CA 1
ATOM 1405 C C . LEU A 1 191 ? 36.546 13.521 -15.304 1.00 86.69 191 LEU A C 1
ATOM 1407 O O . LEU A 1 191 ? 37.199 13.716 -14.282 1.00 86.69 191 LEU A O 1
ATOM 1411 N N . ASN A 1 192 ? 37.110 13.318 -16.498 1.00 82.88 192 ASN A N 1
ATOM 1412 C CA . ASN A 1 192 ? 38.552 13.315 -16.756 1.00 82.88 192 ASN A CA 1
ATOM 1413 C C . ASN A 1 192 ? 39.343 12.259 -15.951 1.00 82.88 192 ASN A C 1
ATOM 1415 O O . ASN A 1 192 ? 40.519 12.446 -15.658 1.00 82.88 192 ASN A O 1
ATOM 1419 N N . ARG A 1 193 ? 38.692 11.142 -15.586 1.00 79.62 193 ARG A N 1
ATOM 1420 C CA . ARG A 1 193 ? 39.289 10.052 -14.786 1.00 79.62 193 ARG A CA 1
ATOM 1421 C C . ARG A 1 193 ? 39.892 8.919 -15.618 1.00 79.62 193 ARG A C 1
ATOM 1423 O O . ARG A 1 193 ? 40.717 8.186 -15.096 1.00 79.62 193 ARG A O 1
ATOM 1430 N N . ALA A 1 194 ? 39.527 8.803 -16.898 1.00 75.38 194 ALA A N 1
ATOM 1431 C CA . ALA A 1 194 ? 40.051 7.773 -17.805 1.00 75.38 194 ALA A CA 1
ATOM 1432 C C . ALA A 1 194 ? 41.565 7.857 -18.029 1.00 75.38 194 ALA A C 1
ATOM 1434 O O . ALA A 1 194 ? 42.182 6.865 -18.401 1.00 75.38 194 ALA A O 1
ATOM 1435 N N . SER A 1 195 ? 42.146 9.031 -17.787 1.00 67.62 195 SER A N 1
ATOM 1436 C CA . SER A 1 195 ? 43.566 9.316 -18.001 1.00 67.62 195 SER A CA 1
ATOM 1437 C C . SER A 1 195 ? 44.316 9.582 -16.695 1.00 67.62 195 SER A C 1
ATOM 1439 O O . SER A 1 195 ? 45.454 10.048 -16.727 1.00 67.62 195 SER A O 1
ATOM 1441 N N . ALA A 1 196 ? 43.686 9.349 -15.539 1.00 63.59 196 ALA A N 1
ATOM 1442 C CA . ALA A 1 196 ? 44.397 9.403 -14.273 1.00 63.59 196 ALA A CA 1
ATOM 1443 C C . ALA A 1 196 ? 45.375 8.217 -14.244 1.00 63.59 196 ALA A C 1
ATOM 1445 O O . ALA A 1 196 ? 44.969 7.063 -14.151 1.00 63.59 196 ALA A O 1
ATOM 1446 N N . ASN A 1 197 ? 46.678 8.491 -14.355 1.00 57.81 197 ASN A N 1
ATOM 1447 C CA . ASN A 1 197 ? 47.746 7.478 -14.337 1.00 57.81 197 ASN A CA 1
ATOM 1448 C C . ASN A 1 197 ? 47.917 6.794 -12.962 1.00 57.81 197 ASN A C 1
ATOM 1450 O O . ASN A 1 197 ? 48.932 6.154 -12.708 1.00 57.81 197 ASN A O 1
ATOM 1454 N N . ASP A 1 198 ? 46.945 6.942 -12.062 1.00 67.12 198 ASP A N 1
ATOM 1455 C CA . ASP A 1 198 ? 46.904 6.275 -10.764 1.00 67.12 198 ASP A CA 1
ATOM 1456 C C . ASP A 1 198 ? 46.346 4.843 -10.860 1.00 67.12 198 ASP A C 1
ATOM 1458 O O . ASP A 1 198 ? 46.247 4.151 -9.848 1.00 67.12 198 ASP A O 1
ATOM 1462 N N . GLY A 1 199 ? 45.974 4.395 -12.071 1.00 66.31 199 GLY A N 1
ATOM 1463 C CA . GLY A 1 199 ? 45.501 3.035 -12.352 1.00 66.31 199 GLY A CA 1
ATOM 1464 C C . GLY A 1 199 ? 44.178 2.683 -11.668 1.00 66.31 199 GLY A C 1
ATOM 1465 O O . GLY A 1 199 ? 43.767 1.522 -11.662 1.00 66.31 199 GLY A O 1
ATOM 1466 N N . SER A 1 200 ? 43.513 3.670 -11.073 1.00 78.44 200 SER A N 1
ATOM 1467 C CA . SER A 1 200 ? 42.373 3.460 -10.192 1.00 78.44 200 SER A CA 1
ATOM 1468 C C . SER A 1 200 ? 41.093 3.268 -11.001 1.00 78.44 200 SER A C 1
ATOM 1470 O O . SER A 1 200 ? 40.301 2.357 -10.757 1.00 78.44 200 SER A O 1
ATOM 1472 N N . TRP A 1 201 ? 40.891 4.073 -12.039 1.00 86.62 201 TRP A N 1
ATOM 1473 C CA . TRP A 1 201 ? 39.680 4.043 -12.852 1.00 86.62 201 TRP A CA 1
ATOM 1474 C C . TRP A 1 201 ? 39.911 3.307 -14.187 1.00 86.62 201 TRP A C 1
ATOM 1476 O O . TRP A 1 201 ? 40.948 3.527 -14.808 1.00 86.62 201 TRP A O 1
ATOM 1486 N N . PRO A 1 202 ? 38.975 2.457 -14.671 1.00 88.19 202 PRO A N 1
ATOM 1487 C CA . PRO A 1 202 ? 37.652 2.136 -14.116 1.00 88.19 202 PRO A CA 1
ATOM 1488 C C . PRO A 1 202 ? 37.646 1.007 -13.065 1.00 88.19 202 PRO A C 1
ATOM 1490 O O . PRO A 1 202 ? 36.592 0.725 -12.498 1.00 88.19 202 PRO A O 1
ATOM 1493 N N . ASN A 1 203 ? 38.794 0.394 -12.752 1.00 85.06 203 ASN A N 1
ATOM 1494 C CA . ASN A 1 203 ? 38.889 -0.818 -11.923 1.00 85.06 203 ASN A CA 1
ATOM 1495 C C . ASN A 1 203 ? 38.317 -0.674 -10.495 1.00 85.06 203 ASN A C 1
ATOM 1497 O O . ASN A 1 203 ? 37.844 -1.654 -9.911 1.00 85.06 203 ASN A O 1
ATOM 1501 N N . VAL A 1 204 ? 38.302 0.534 -9.925 1.00 85.38 204 VAL A N 1
ATOM 1502 C CA . VAL A 1 204 ? 37.642 0.817 -8.637 1.00 85.38 204 VAL A CA 1
ATOM 1503 C C . VAL A 1 204 ? 36.123 0.662 -8.676 1.00 85.38 204 VAL A C 1
ATOM 1505 O O . VAL A 1 204 ? 35.497 0.565 -7.622 1.00 85.38 204 VAL A O 1
ATOM 1508 N N . ARG A 1 205 ? 35.501 0.623 -9.859 1.00 84.06 205 ARG A N 1
ATOM 1509 C CA . ARG A 1 205 ? 34.083 0.286 -10.013 1.00 84.06 205 ARG A CA 1
ATOM 1510 C C . ARG A 1 205 ? 33.940 -1.221 -9.977 1.00 84.06 205 ARG A C 1
ATOM 1512 O O . ARG A 1 205 ? 34.237 -1.915 -10.940 1.00 84.06 205 ARG A O 1
ATOM 1519 N N . LYS A 1 206 ? 33.551 -1.723 -8.813 1.00 81.88 206 LYS A N 1
ATOM 1520 C CA . LYS A 1 206 ? 33.392 -3.147 -8.553 1.00 81.88 206 LYS A CA 1
ATOM 1521 C C . LYS A 1 206 ? 32.003 -3.638 -8.954 1.00 81.88 206 LYS A C 1
ATOM 1523 O O . LYS A 1 206 ? 31.034 -2.901 -8.814 1.00 81.88 206 LYS A O 1
ATOM 1528 N N . GLY A 1 207 ? 31.917 -4.881 -9.425 1.00 76.44 207 GLY A N 1
ATOM 1529 C CA . GLY A 1 207 ? 30.638 -5.528 -9.748 1.00 76.44 207 GLY A CA 1
ATOM 1530 C C . GLY A 1 207 ? 30.006 -5.078 -11.069 1.00 76.44 207 GLY A C 1
ATOM 1531 O O . GLY A 1 207 ? 28.852 -5.402 -11.326 1.00 76.44 207 GLY A O 1
ATOM 1532 N N . ALA A 1 208 ? 30.752 -4.361 -11.914 1.00 78.62 208 ALA A N 1
ATOM 1533 C CA . ALA A 1 208 ? 30.304 -3.911 -13.227 1.00 78.62 208 ALA A CA 1
ATOM 1534 C C . ALA A 1 208 ? 31.254 -4.400 -14.324 1.00 78.62 208 ALA A C 1
ATOM 1536 O O . ALA A 1 208 ? 32.469 -4.433 -14.138 1.00 78.62 208 ALA A O 1
ATOM 1537 N N . TRP A 1 209 ? 30.700 -4.731 -15.491 1.00 81.62 209 TRP A N 1
ATOM 1538 C CA . TRP A 1 209 ? 31.490 -5.047 -16.685 1.00 81.62 209 TRP A CA 1
ATOM 1539 C C . TRP A 1 209 ? 31.979 -3.778 -17.397 1.00 81.62 209 TRP A C 1
ATOM 1541 O O . TRP A 1 209 ? 33.099 -3.747 -17.906 1.00 81.62 209 TRP A O 1
ATOM 1551 N N . ILE A 1 210 ? 31.160 -2.718 -17.387 1.00 87.50 210 ILE A N 1
ATOM 1552 C CA . ILE A 1 210 ? 31.447 -1.410 -17.991 1.00 87.50 210 ILE A CA 1
ATOM 1553 C C . ILE A 1 210 ? 31.076 -0.306 -16.993 1.00 87.50 210 ILE A C 1
ATOM 1555 O O . ILE A 1 210 ? 30.000 -0.351 -16.399 1.00 87.50 210 ILE A O 1
ATOM 1559 N N . ALA A 1 211 ? 31.938 0.700 -16.831 1.00 88.88 211 ALA A N 1
ATOM 1560 C CA . ALA A 1 211 ? 31.655 1.897 -16.035 1.00 88.88 211 ALA A CA 1
ATOM 1561 C C . ALA A 1 211 ? 31.369 3.116 -16.931 1.00 88.88 211 ALA A C 1
ATOM 1563 O O . ALA A 1 211 ? 32.234 3.532 -17.696 1.00 88.88 211 ALA A O 1
ATOM 1564 N N . LEU A 1 212 ? 30.187 3.727 -16.817 1.00 90.06 212 LEU A N 1
ATOM 1565 C CA . LEU A 1 212 ? 29.834 4.973 -17.510 1.00 90.06 212 LEU A CA 1
ATOM 1566 C C . LEU A 1 212 ? 29.595 6.076 -16.475 1.00 90.06 212 LEU A C 1
ATOM 1568 O O . LEU A 1 212 ? 28.749 5.918 -15.600 1.00 90.06 212 LEU A O 1
ATOM 1572 N N . GLU A 1 213 ? 30.333 7.186 -16.549 1.00 87.69 213 GLU A N 1
ATOM 1573 C CA . GLU A 1 213 ? 30.262 8.238 -15.526 1.00 87.69 213 GLU A CA 1
ATOM 1574 C C . GLU A 1 213 ? 30.171 9.654 -16.087 1.00 87.69 213 GLU A C 1
ATOM 1576 O O . GLU A 1 213 ? 31.032 10.114 -16.838 1.00 87.69 213 GLU A O 1
ATOM 1581 N N . ALA A 1 214 ? 29.182 10.404 -15.610 1.00 89.19 214 ALA A N 1
ATOM 1582 C CA . ALA A 1 214 ? 29.089 11.841 -15.806 1.00 89.19 214 ALA A CA 1
ATOM 1583 C C . ALA A 1 214 ? 28.238 12.479 -14.702 1.00 89.19 214 ALA A C 1
ATOM 1585 O O . ALA A 1 214 ? 27.332 11.849 -14.168 1.00 89.19 214 ALA A O 1
ATOM 1586 N N . LYS A 1 215 ? 28.504 13.750 -14.378 1.00 85.69 215 LYS A N 1
ATOM 1587 C CA . LYS A 1 215 ? 27.645 14.533 -13.468 1.00 85.69 215 LYS A CA 1
ATOM 1588 C C . LYS A 1 215 ? 26.420 15.117 -14.174 1.00 85.69 215 LYS A C 1
ATOM 1590 O O . LYS A 1 215 ? 25.385 15.300 -13.554 1.00 85.69 215 LYS A O 1
ATOM 1595 N N . THR A 1 216 ? 26.568 15.466 -15.451 1.00 89.12 216 THR A N 1
ATOM 1596 C CA . THR A 1 216 ? 25.582 16.266 -16.199 1.00 89.12 216 THR A CA 1
ATOM 1597 C C . THR A 1 216 ? 25.396 15.807 -17.645 1.00 89.12 216 THR A C 1
ATOM 1599 O O . THR A 1 216 ? 24.717 16.477 -18.420 1.00 89.12 216 THR A O 1
ATOM 1602 N N . LYS A 1 217 ? 26.026 14.699 -18.053 1.00 86.06 217 LYS A N 1
ATOM 1603 C CA . LYS A 1 217 ? 25.929 14.167 -19.419 1.00 86.06 217 LYS A CA 1
ATOM 1604 C C . LYS A 1 217 ? 25.126 12.873 -19.396 1.00 86.06 217 LYS A C 1
ATOM 1606 O O . LYS A 1 217 ? 25.369 12.024 -18.546 1.00 86.06 217 LYS A O 1
ATOM 1611 N N . GLY A 1 218 ? 24.178 12.743 -20.318 1.00 85.56 218 GLY A N 1
ATOM 1612 C CA . GLY A 1 218 ? 23.439 11.501 -20.526 1.00 85.56 218 GLY A CA 1
ATOM 1613 C C . GLY A 1 218 ? 24.212 10.538 -21.424 1.00 85.56 218 GLY A C 1
ATOM 1614 O O . GLY A 1 218 ? 24.991 10.965 -22.278 1.00 85.56 218 GLY A O 1
ATOM 1615 N N . PHE A 1 219 ? 23.972 9.242 -21.249 1.00 88.25 219 PHE A N 1
ATOM 1616 C CA . PHE A 1 219 ? 24.346 8.233 -22.234 1.00 88.25 219 PHE A CA 1
ATOM 1617 C C . PHE A 1 219 ? 23.267 8.186 -23.320 1.00 88.25 219 PHE A C 1
ATOM 1619 O O . PHE A 1 219 ? 22.091 7.994 -23.014 1.00 88.25 219 PHE A O 1
ATOM 1626 N N . VAL A 1 220 ? 23.661 8.383 -24.578 1.00 91.62 220 VAL A N 1
ATOM 1627 C CA . VAL A 1 220 ? 22.751 8.332 -25.728 1.00 91.62 220 VAL A CA 1
ATOM 1628 C C . VAL A 1 220 ? 23.180 7.162 -26.617 1.00 91.62 220 VAL A C 1
ATOM 1630 O O . VAL A 1 220 ? 24.181 7.295 -27.321 1.00 91.62 220 VAL A O 1
ATOM 1633 N N . PRO A 1 221 ? 22.479 6.012 -26.580 1.00 92.81 221 PRO A N 1
ATOM 1634 C CA . PRO A 1 221 ? 22.722 4.926 -27.526 1.00 92.81 221 PRO A CA 1
ATOM 1635 C C . PRO A 1 221 ? 22.227 5.310 -28.927 1.00 92.81 221 PRO A C 1
ATOM 1637 O O . PRO A 1 221 ? 21.493 6.290 -29.090 1.00 92.81 221 PRO A O 1
ATOM 1640 N N . ASN A 1 222 ? 22.587 4.518 -29.941 1.00 95.44 222 ASN A N 1
ATOM 1641 C CA . ASN A 1 222 ? 22.091 4.718 -31.303 1.00 95.44 222 ASN A CA 1
ATOM 1642 C C . ASN A 1 222 ? 20.559 4.774 -31.309 1.00 95.44 222 ASN A C 1
ATOM 1644 O O . ASN A 1 222 ? 19.895 3.893 -30.759 1.00 95.44 222 ASN A O 1
ATOM 1648 N N . ARG A 1 223 ? 20.011 5.828 -31.919 1.00 97.06 223 ARG A N 1
ATOM 1649 C CA . ARG A 1 223 ? 18.569 6.077 -31.992 1.00 97.06 223 ARG A CA 1
ATOM 1650 C C . ARG A 1 223 ? 18.089 5.739 -33.393 1.00 97.06 223 ARG A C 1
ATOM 1652 O O . ARG A 1 223 ? 18.503 6.405 -34.338 1.00 97.06 223 ARG A O 1
ATOM 1659 N N . LEU A 1 224 ? 17.259 4.712 -33.513 1.00 97.81 224 LEU A N 1
ATOM 1660 C CA . LEU A 1 224 ? 16.795 4.177 -34.791 1.00 97.81 224 LEU A CA 1
ATOM 1661 C C . LEU A 1 224 ? 15.265 4.108 -34.808 1.00 97.81 224 LEU A C 1
ATOM 1663 O O . LEU A 1 224 ? 14.641 3.885 -33.774 1.00 97.81 224 LEU A O 1
ATOM 1667 N N . THR A 1 225 ? 14.656 4.266 -35.978 1.00 98.25 225 THR A N 1
ATOM 1668 C CA . THR A 1 225 ? 13.245 3.913 -36.192 1.00 98.25 225 THR A CA 1
ATOM 1669 C C . THR A 1 225 ? 13.086 2.396 -36.271 1.00 98.25 225 THR A C 1
ATOM 1671 O O . THR A 1 225 ? 14.052 1.667 -36.509 1.00 98.25 225 THR A O 1
ATOM 1674 N N . SER A 1 226 ? 11.863 1.889 -36.151 1.00 97.06 226 SER A N 1
ATOM 1675 C CA . SER A 1 226 ? 11.582 0.455 -36.298 1.00 97.06 226 SER A CA 1
ATOM 1676 C C . SER A 1 226 ? 11.980 -0.066 -37.679 1.00 97.06 226 SER A C 1
ATOM 1678 O O . SER A 1 226 ? 12.514 -1.167 -37.793 1.00 97.06 226 SER A O 1
ATOM 1680 N N . ALA A 1 227 ? 11.799 0.748 -38.724 1.00 97.75 227 ALA A N 1
ATOM 1681 C CA . ALA A 1 227 ? 12.240 0.414 -40.076 1.00 97.75 227 ALA A CA 1
ATOM 1682 C C . ALA A 1 227 ? 13.771 0.308 -40.176 1.00 97.75 227 ALA A C 1
ATOM 1684 O O . ALA A 1 227 ? 14.286 -0.607 -40.812 1.00 97.75 227 ALA A O 1
ATOM 1685 N N . GLN A 1 228 ? 14.504 1.210 -39.516 1.00 97.88 228 GLN A N 1
ATOM 1686 C CA . GLN A 1 228 ? 15.967 1.169 -39.483 1.00 97.88 228 GLN A CA 1
ATOM 1687 C C . GLN A 1 228 ? 16.491 -0.035 -38.694 1.00 97.88 228 GLN A C 1
ATOM 1689 O O . GLN A 1 228 ? 17.448 -0.661 -39.135 1.00 97.88 228 GLN A O 1
ATOM 1694 N N . VAL A 1 229 ? 15.853 -0.398 -37.574 1.00 97.06 229 VAL A N 1
ATOM 1695 C CA . VAL A 1 229 ? 16.198 -1.610 -36.807 1.00 97.06 229 VAL A CA 1
ATOM 1696 C C . VAL A 1 229 ? 15.962 -2.875 -37.638 1.00 97.06 229 VAL A C 1
ATOM 1698 O O . VAL A 1 229 ? 16.814 -3.760 -37.662 1.00 97.06 229 VAL A O 1
ATOM 1701 N N . ALA A 1 230 ? 14.843 -2.949 -38.366 1.00 95.94 230 ALA A N 1
ATOM 1702 C CA . ALA A 1 230 ? 14.529 -4.078 -39.243 1.00 95.94 230 ALA A CA 1
ATOM 1703 C C . ALA A 1 230 ? 15.469 -4.191 -40.458 1.00 95.94 230 ALA A C 1
ATOM 1705 O O . ALA A 1 230 ? 15.631 -5.279 -41.006 1.00 95.94 230 ALA A O 1
ATOM 1706 N N . ALA A 1 231 ? 16.087 -3.082 -40.873 1.00 96.88 231 ALA A N 1
ATOM 1707 C CA . ALA A 1 231 ? 17.018 -3.032 -41.996 1.00 96.88 231 ALA A CA 1
ATOM 1708 C C . ALA A 1 231 ? 18.465 -3.410 -41.628 1.00 96.88 231 ALA A C 1
ATOM 1710 O O . ALA A 1 231 ? 19.304 -3.495 -42.526 1.00 96.88 231 ALA A O 1
ATOM 1711 N N . ILE A 1 232 ? 18.780 -3.631 -40.344 1.00 96.25 232 ILE A N 1
ATOM 1712 C CA . ILE A 1 232 ? 20.114 -4.089 -39.929 1.00 96.25 232 ILE A CA 1
ATOM 1713 C C . ILE A 1 232 ? 20.367 -5.477 -40.548 1.00 96.25 232 ILE A C 1
ATOM 1715 O O . ILE A 1 232 ? 19.564 -6.389 -40.316 1.00 96.25 232 ILE A O 1
ATOM 1719 N N . PRO A 1 233 ? 21.450 -5.668 -41.329 1.00 97.00 233 PRO A N 1
ATOM 1720 C CA . PRO A 1 233 ? 21.740 -6.948 -41.963 1.00 97.00 233 PRO A CA 1
ATOM 1721 C C . PRO A 1 233 ? 21.827 -8.083 -40.943 1.00 97.00 233 PRO A C 1
ATOM 1723 O O . PRO A 1 233 ? 22.445 -7.943 -39.891 1.00 97.00 233 PRO A O 1
ATOM 1726 N N . ALA A 1 234 ? 21.252 -9.242 -41.273 1.00 93.81 234 ALA A N 1
ATOM 1727 C CA . ALA A 1 234 ? 21.221 -10.387 -40.361 1.00 93.81 234 ALA A CA 1
ATOM 1728 C C . ALA A 1 234 ? 22.623 -10.882 -39.954 1.00 93.81 234 ALA A C 1
ATOM 1730 O O . ALA A 1 234 ? 22.777 -11.448 -38.879 1.00 93.81 234 ALA A O 1
ATOM 1731 N N . THR A 1 235 ? 23.638 -10.650 -40.789 1.00 96.06 235 THR A N 1
ATOM 1732 C CA . THR A 1 235 ? 25.045 -10.974 -40.502 1.00 96.06 235 THR A CA 1
ATOM 1733 C C . THR A 1 235 ? 25.677 -10.077 -39.444 1.00 96.06 235 THR A C 1
ATOM 1735 O O . THR A 1 235 ? 26.666 -10.473 -38.835 1.00 96.06 235 THR A O 1
ATOM 1738 N N . ASP A 1 236 ? 25.115 -8.888 -39.232 1.00 95.50 236 ASP A N 1
ATOM 1739 C CA . ASP A 1 236 ? 25.657 -7.872 -38.331 1.00 95.50 236 ASP A CA 1
ATOM 1740 C C . ASP A 1 236 ? 24.952 -7.900 -36.968 1.00 95.50 236 ASP A C 1
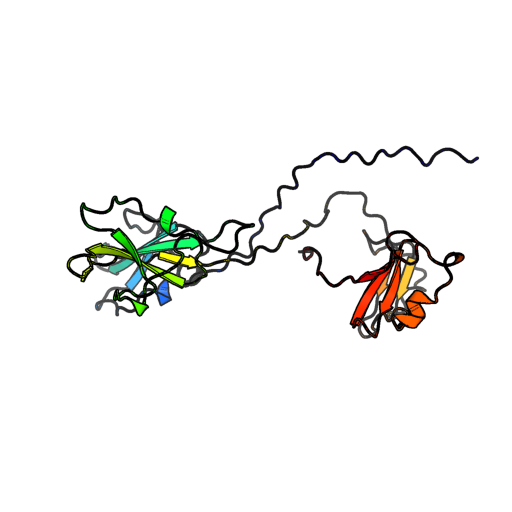ATOM 1742 O O . ASP A 1 236 ? 25.379 -7.233 -36.025 1.00 95.50 236 ASP A O 1
ATOM 1746 N N . LEU A 1 237 ? 23.861 -8.665 -36.849 1.00 96.31 237 LEU A N 1
ATOM 1747 C CA . LEU A 1 237 ? 23.116 -8.819 -35.608 1.00 96.31 237 LEU A CA 1
ATOM 1748 C C . LEU A 1 237 ? 23.888 -9.695 -34.622 1.00 96.31 237 LEU A C 1
ATOM 1750 O O . LEU A 1 237 ? 24.287 -10.815 -34.924 1.00 96.31 237 LEU A O 1
ATOM 1754 N N . ILE A 1 238 ? 24.054 -9.172 -33.409 1.00 94.62 238 ILE A N 1
ATOM 1755 C CA . ILE A 1 238 ? 24.762 -9.825 -32.308 1.00 94.62 238 ILE A CA 1
ATOM 1756 C C . ILE A 1 238 ? 23.869 -9.787 -31.068 1.00 94.62 238 ILE A C 1
ATOM 1758 O O . ILE A 1 238 ? 23.177 -8.796 -30.811 1.00 94.62 238 ILE A O 1
ATOM 1762 N N . GLU A 1 239 ? 23.878 -10.871 -30.295 1.00 94.25 239 GLU A N 1
ATOM 1763 C CA . GLU A 1 239 ? 23.223 -10.922 -28.988 1.00 94.25 239 GLU A CA 1
ATOM 1764 C C . GLU A 1 239 ? 23.788 -9.835 -28.057 1.00 94.25 239 GLU A C 1
ATOM 1766 O O . GLU A 1 239 ? 24.997 -9.635 -27.954 1.00 94.25 239 GLU A O 1
ATOM 1771 N N . GLY A 1 240 ? 22.901 -9.103 -27.389 1.00 88.62 240 GLY A N 1
ATOM 1772 C CA . GLY A 1 240 ? 23.236 -7.976 -26.525 1.00 88.62 240 GLY A CA 1
ATOM 1773 C C . GLY A 1 240 ? 23.345 -6.625 -27.239 1.00 88.62 240 GLY A C 1
ATOM 1774 O O . GLY A 1 240 ? 23.595 -5.622 -26.573 1.00 88.62 240 GLY A O 1
ATOM 1775 N N . MET A 1 241 ? 23.137 -6.550 -28.560 1.00 94.25 241 MET A N 1
ATOM 1776 C CA . MET A 1 241 ? 23.082 -5.266 -29.269 1.00 94.25 241 MET A CA 1
ATOM 1777 C C . MET A 1 241 ? 21.940 -4.397 -28.720 1.00 94.25 241 MET A C 1
ATOM 1779 O O . MET A 1 241 ? 20.829 -4.888 -28.536 1.00 94.25 241 MET A O 1
ATOM 1783 N N . MET A 1 242 ? 22.203 -3.108 -28.476 1.00 94.81 242 MET A N 1
ATOM 1784 C CA . MET A 1 242 ? 21.235 -2.174 -27.890 1.00 94.81 242 MET A CA 1
ATOM 1785 C C . MET A 1 242 ? 21.009 -0.945 -28.769 1.00 94.81 242 MET A C 1
ATOM 1787 O O . MET A 1 242 ? 21.963 -0.357 -29.280 1.00 94.81 242 MET A O 1
ATOM 1791 N N . VAL A 1 243 ? 19.752 -0.520 -28.887 1.00 96.62 243 VAL A N 1
ATOM 1792 C CA . VAL A 1 243 ? 19.335 0.693 -29.611 1.00 96.62 243 VAL A CA 1
ATOM 1793 C C . VAL A 1 243 ? 18.166 1.354 -28.890 1.00 96.62 243 VAL A C 1
ATOM 1795 O O . VAL A 1 243 ? 17.373 0.681 -28.239 1.00 96.62 243 VAL A O 1
ATOM 1798 N N . TYR A 1 244 ? 18.016 2.668 -29.015 1.00 96.88 244 TYR A N 1
ATOM 1799 C CA . TYR A 1 244 ? 16.776 3.336 -28.629 1.00 96.88 244 TYR A CA 1
ATOM 1800 C C . TYR A 1 244 ? 15.851 3.419 -29.844 1.00 96.88 244 TYR A C 1
ATOM 1802 O O . TYR A 1 244 ? 16.173 4.107 -30.815 1.00 96.88 244 TYR A O 1
ATOM 1810 N N . ASN A 1 245 ? 14.712 2.731 -29.794 1.00 97.12 245 ASN A N 1
ATOM 1811 C CA . ASN A 1 245 ? 13.724 2.764 -30.864 1.00 97.12 245 ASN A CA 1
ATOM 1812 C C . ASN A 1 245 ? 12.809 3.978 -30.702 1.00 97.12 245 ASN A C 1
ATOM 1814 O O . ASN A 1 245 ? 12.098 4.097 -29.703 1.00 97.12 245 ASN A O 1
ATOM 1818 N N . THR A 1 246 ? 12.833 4.884 -31.677 1.00 96.94 246 THR A N 1
ATOM 1819 C CA . THR A 1 246 ? 12.101 6.155 -31.605 1.00 96.94 246 THR A CA 1
ATOM 1820 C C . THR A 1 246 ? 10.613 6.033 -31.895 1.00 96.94 246 THR A C 1
ATOM 1822 O O . THR A 1 246 ? 9.860 6.891 -31.454 1.00 96.94 246 THR A O 1
ATOM 1825 N N . ASP A 1 247 ? 10.177 4.991 -32.602 1.00 97.56 247 ASP A N 1
ATOM 1826 C CA . ASP A 1 247 ? 8.752 4.795 -32.894 1.00 97.56 247 ASP A CA 1
ATOM 1827 C C . ASP A 1 247 ? 8.054 4.137 -31.697 1.00 97.56 247 ASP A C 1
ATOM 1829 O O . ASP A 1 247 ? 6.933 4.490 -31.342 1.00 97.56 247 ASP A O 1
ATOM 1833 N N . LEU A 1 248 ? 8.752 3.202 -31.041 1.00 94.75 248 LEU A N 1
ATOM 1834 C CA . LEU A 1 248 ? 8.271 2.491 -29.853 1.00 94.75 248 LEU A CA 1
ATOM 1835 C C . LEU A 1 248 ? 8.586 3.222 -28.538 1.00 94.75 248 LEU A C 1
ATOM 1837 O O . LEU A 1 248 ? 8.120 2.802 -27.482 1.00 94.75 248 LEU A O 1
ATOM 1841 N N . ASN A 1 249 ? 9.388 4.290 -28.588 1.00 94.19 249 ASN A N 1
ATOM 1842 C CA . ASN A 1 249 ? 9.872 5.047 -27.429 1.00 94.19 249 ASN A CA 1
ATOM 1843 C C . ASN A 1 249 ? 10.514 4.170 -26.335 1.00 94.19 249 ASN A C 1
ATOM 1845 O O . ASN A 1 249 ? 10.346 4.430 -25.143 1.00 94.19 249 ASN A O 1
ATOM 1849 N N . CYS A 1 250 ? 11.263 3.133 -26.723 1.00 93.38 250 CYS A N 1
ATOM 1850 C CA . CYS A 1 250 ? 11.824 2.147 -25.796 1.00 93.38 250 CYS A CA 1
ATOM 1851 C C . CYS A 1 250 ? 13.314 1.878 -26.073 1.00 93.38 250 CYS A C 1
ATOM 1853 O O . CYS A 1 250 ? 13.775 1.943 -27.215 1.00 93.38 250 CYS A O 1
ATOM 1855 N N . LEU A 1 251 ? 14.076 1.526 -25.032 1.00 94.62 251 LEU A N 1
ATOM 1856 C CA . LEU A 1 251 ? 15.389 0.899 -25.202 1.00 94.62 251 LEU A CA 1
ATOM 1857 C C . LEU A 1 251 ? 15.166 -0.561 -25.618 1.00 94.62 251 LEU A C 1
ATOM 1859 O O . LEU A 1 251 ? 14.529 -1.313 -24.883 1.00 94.62 251 LEU A O 1
ATOM 1863 N N . GLN A 1 252 ? 15.664 -0.960 -26.784 1.00 94.94 252 GLN A N 1
ATOM 1864 C CA . GLN A 1 252 ? 15.621 -2.339 -27.259 1.00 94.94 252 GLN A CA 1
ATOM 1865 C C . GLN A 1 252 ? 16.968 -3.028 -27.061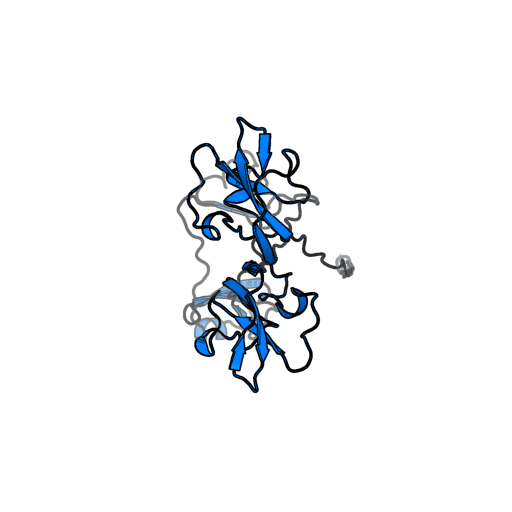 1.00 94.94 252 GLN A C 1
ATOM 1867 O O . GLN A 1 252 ? 18.020 -2.415 -27.250 1.00 94.94 252 GLN A O 1
ATOM 1872 N N . ILE A 1 253 ? 16.916 -4.320 -26.745 1.00 94.81 253 ILE A N 1
ATOM 1873 C CA . ILE A 1 253 ? 18.063 -5.227 -26.754 1.00 94.81 253 ILE A CA 1
ATOM 1874 C C . ILE A 1 253 ? 17.770 -6.409 -27.678 1.00 94.81 253 ILE A C 1
ATOM 1876 O O . ILE A 1 253 ? 16.648 -6.918 -27.700 1.00 94.81 253 ILE A O 1
ATOM 1880 N N . ASN A 1 254 ? 18.760 -6.839 -28.456 1.00 95.50 254 ASN A N 1
ATOM 1881 C CA . ASN A 1 254 ? 18.667 -8.057 -29.247 1.00 95.50 254 ASN A CA 1
ATOM 1882 C C . ASN A 1 254 ? 19.075 -9.258 -28.386 1.00 95.50 254 ASN A C 1
ATOM 1884 O O . ASN A 1 254 ? 20.232 -9.368 -27.995 1.00 95.50 254 ASN A O 1
ATOM 1888 N N . THR A 1 255 ? 18.150 -10.153 -28.061 1.00 93.38 255 THR A N 1
ATOM 1889 C CA . THR A 1 255 ? 18.381 -11.212 -27.064 1.00 93.38 255 THR A CA 1
ATOM 1890 C C . THR A 1 255 ? 18.937 -12.510 -27.636 1.00 93.38 255 THR A C 1
ATOM 1892 O O . THR A 1 255 ? 19.177 -13.439 -26.876 1.00 93.38 255 THR A O 1
ATOM 1895 N N . ASN A 1 256 ? 19.080 -12.633 -28.956 1.00 94.19 256 ASN A N 1
ATOM 1896 C CA . ASN A 1 256 ? 19.533 -13.885 -29.576 1.00 94.19 256 ASN A CA 1
ATOM 1897 C C . ASN A 1 256 ? 20.343 -13.699 -30.870 1.00 94.19 256 ASN A C 1
ATOM 1899 O O . ASN A 1 256 ? 20.625 -14.678 -31.555 1.00 94.19 256 ASN A O 1
ATOM 1903 N N . GLY A 1 257 ? 20.683 -12.462 -31.240 1.00 94.31 257 GLY A N 1
ATOM 1904 C CA . GLY A 1 257 ? 21.437 -12.152 -32.456 1.00 94.31 257 GLY A CA 1
ATOM 1905 C C . GLY A 1 257 ? 20.652 -12.341 -33.757 1.00 94.31 257 GLY A C 1
ATOM 1906 O O . GLY A 1 257 ? 21.257 -12.472 -34.812 1.00 94.31 257 GLY A O 1
ATOM 1907 N N . THR A 1 258 ? 19.316 -12.369 -33.718 1.00 95.25 258 THR A N 1
ATOM 1908 C CA . THR A 1 258 ? 18.471 -12.544 -34.917 1.00 95.25 258 THR A CA 1
ATOM 1909 C C . THR A 1 258 ? 17.560 -11.344 -35.150 1.00 95.25 258 THR A C 1
ATOM 1911 O O . THR A 1 258 ? 17.341 -10.534 -34.249 1.00 95.25 258 THR A O 1
ATOM 1914 N N . SER A 1 259 ? 16.978 -11.222 -36.347 1.00 93.50 259 SER A N 1
ATOM 1915 C CA . SER A 1 259 ? 16.046 -10.129 -36.676 1.00 93.50 259 SER A CA 1
ATOM 1916 C C . SER A 1 259 ? 14.789 -10.129 -35.798 1.00 93.50 259 SER A C 1
ATOM 1918 O O . SER A 1 259 ? 14.232 -9.070 -35.523 1.00 93.50 259 SER A O 1
ATOM 1920 N N . SER A 1 260 ? 14.381 -11.295 -35.290 1.00 93.50 260 SER A N 1
ATOM 1921 C CA . SER A 1 260 ? 13.290 -11.447 -34.317 1.00 93.50 260 SER A CA 1
ATOM 1922 C C . SER A 1 260 ? 13.707 -11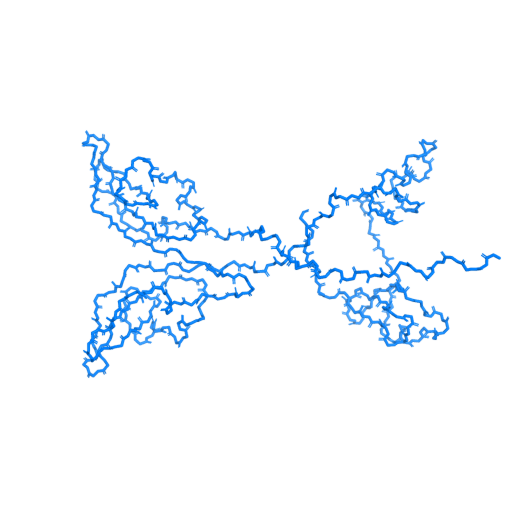.248 -32.854 1.00 93.50 260 SER A C 1
ATOM 1924 O O . SER A 1 260 ? 12.858 -11.291 -31.972 1.00 93.50 260 SER A O 1
ATOM 1926 N N . GLY A 1 261 ? 15.000 -11.063 -32.571 1.00 93.31 261 GLY A N 1
ATOM 1927 C CA . GLY A 1 261 ? 15.538 -10.974 -31.209 1.00 93.31 261 GLY A CA 1
ATOM 1928 C C . GLY A 1 261 ? 15.310 -9.640 -30.501 1.00 93.31 261 GLY A C 1
ATOM 1929 O O . GLY A 1 261 ? 15.615 -9.519 -29.317 1.00 93.31 261 GLY A O 1
ATOM 1930 N N . TRP A 1 262 ? 14.817 -8.619 -31.202 1.00 95.38 262 TRP A N 1
ATOM 1931 C CA . TRP A 1 262 ? 14.642 -7.278 -30.648 1.00 95.38 262 TRP A CA 1
ATOM 1932 C C . TRP A 1 262 ? 13.490 -7.215 -29.644 1.00 95.38 262 TRP A C 1
ATOM 1934 O O . TRP A 1 262 ? 12.324 -7.345 -30.007 1.00 95.38 262 TRP A O 1
ATOM 1944 N N . THR A 1 263 ? 13.818 -6.936 -28.384 1.00 93.06 263 THR A N 1
ATOM 1945 C CA . THR A 1 263 ? 12.850 -6.832 -27.285 1.00 93.06 263 THR A CA 1
ATOM 1946 C C . THR A 1 263 ? 12.952 -5.466 -26.612 1.00 93.06 263 THR A C 1
ATOM 1948 O O . THR A 1 263 ? 14.052 -5.023 -26.286 1.00 93.06 263 THR A O 1
ATOM 1951 N N . CYS A 1 264 ? 11.817 -4.791 -26.390 1.00 91.94 264 CYS A N 1
ATOM 1952 C CA . CYS A 1 264 ? 11.778 -3.564 -25.589 1.00 91.94 264 CYS A CA 1
ATOM 1953 C C . CYS A 1 264 ? 11.995 -3.874 -24.104 1.00 91.94 264 CYS A C 1
ATOM 1955 O O . CYS A 1 264 ? 11.292 -4.698 -23.519 1.00 91.94 264 CYS A O 1
ATOM 1957 N N . LEU A 1 265 ? 12.875 -3.112 -23.464 1.00 86.62 265 LEU A N 1
ATOM 1958 C CA . LEU A 1 265 ? 12.961 -2.999 -22.012 1.00 86.62 265 LEU A CA 1
ATOM 1959 C C . LEU A 1 265 ? 11.891 -2.010 -21.530 1.00 86.62 265 LEU A C 1
ATOM 1961 O O . LEU A 1 265 ? 12.177 -0.851 -21.239 1.00 86.62 265 LEU A O 1
ATOM 1965 N N . SER A 1 266 ? 10.632 -2.450 -21.533 1.00 77.69 266 SER A N 1
ATOM 1966 C CA . SER A 1 266 ? 9.470 -1.642 -21.124 1.00 77.69 266 SER A CA 1
ATOM 1967 C C . SER A 1 266 ? 8.964 -1.966 -19.721 1.00 77.69 266 SER A C 1
ATOM 1969 O O . SER A 1 266 ? 8.222 -1.178 -19.139 1.00 77.69 266 SER A O 1
ATOM 1971 N N . GLN A 1 267 ? 9.363 -3.112 -19.170 1.00 66.56 267 GLN A N 1
ATOM 1972 C CA . GLN A 1 267 ? 9.078 -3.467 -17.789 1.00 66.56 267 GLN A CA 1
ATOM 1973 C C . GLN A 1 267 ? 10.307 -3.174 -16.944 1.00 66.56 267 GLN A C 1
ATOM 1975 O O . GLN A 1 267 ? 11.393 -3.694 -17.207 1.00 66.56 267 GLN A O 1
ATOM 1980 N N . GLN A 1 268 ? 10.130 -2.333 -15.928 1.00 56.91 268 GLN A N 1
ATOM 1981 C CA . GLN A 1 268 ? 11.138 -2.156 -14.897 1.00 56.91 268 GLN A CA 1
ATOM 1982 C C . GLN A 1 268 ? 11.365 -3.520 -14.239 1.00 56.91 268 GLN A C 1
ATOM 1984 O O . GLN A 1 268 ? 10.419 -4.151 -13.765 1.00 56.91 268 GLN A O 1
ATOM 1989 N N . THR A 1 269 ? 12.606 -4.011 -14.251 1.00 57.09 269 THR A N 1
ATOM 1990 C CA . THR A 1 269 ? 12.954 -5.178 -13.438 1.00 57.09 269 THR A CA 1
ATOM 1991 C C . THR A 1 269 ? 12.707 -4.850 -11.971 1.00 57.09 269 THR A C 1
ATOM 1993 O O . THR A 1 269 ? 12.600 -3.677 -11.609 1.00 57.09 269 THR A O 1
ATOM 1996 N N . CYS A 1 270 ? 12.633 -5.888 -11.134 1.00 50.34 270 CYS A N 1
ATOM 1997 C CA . CYS A 1 270 ? 12.647 -5.744 -9.680 1.00 50.34 270 CYS A CA 1
ATOM 1998 C C . CYS A 1 270 ? 13.620 -4.614 -9.298 1.00 50.34 270 CYS A C 1
ATOM 2000 O O . CYS A 1 270 ? 14.785 -4.727 -9.693 1.00 50.34 270 CYS A O 1
ATOM 2002 N N . PRO A 1 271 ? 13.174 -3.521 -8.651 1.00 54.00 271 PRO A N 1
ATOM 2003 C CA . PRO A 1 271 ? 14.078 -2.439 -8.307 1.00 54.00 271 PRO A CA 1
ATOM 2004 C C . PRO A 1 271 ? 15.225 -3.012 -7.471 1.00 54.00 271 PRO A C 1
ATOM 2006 O O . PRO A 1 271 ? 15.010 -3.918 -6.660 1.00 54.00 271 PRO A O 1
ATOM 2009 N N . ASP A 1 272 ? 16.440 -2.523 -7.694 1.00 46.41 272 ASP A N 1
ATOM 2010 C CA . ASP A 1 272 ? 17.530 -2.768 -6.756 1.00 46.41 272 ASP A CA 1
ATOM 2011 C C . ASP A 1 272 ? 17.285 -1.883 -5.519 1.00 46.41 272 ASP A C 1
ATOM 2013 O O . ASP A 1 272 ? 16.822 -0.746 -5.651 1.00 46.41 272 ASP A O 1
ATOM 2017 N N . ASN A 1 273 ? 17.525 -2.438 -4.328 1.00 47.09 273 ASN A N 1
ATOM 2018 C CA . ASN A 1 273 ? 17.401 -1.740 -3.041 1.00 47.09 273 ASN A CA 1
ATOM 2019 C C . ASN A 1 273 ? 18.640 -0.878 -2.765 1.00 47.09 273 ASN A C 1
ATOM 2021 O O . ASN A 1 273 ? 19.758 -1.394 -3.006 1.00 47.09 273 ASN A O 1
#

Sequence (273 aa):
MMNKFFNQKMLITILIMLCSNVWSQVTVNLNSHYTGTPPAGTTFEWHNGLPVSTNNALTTANASAATVPGVYYGVFYDAANNCYSPSTRVKVVTNNCPVMTVDLTQQTSSTAPAGTVLEWHTSSTPSVATIVAAPNAVSSGTYWAVFHDTTNNCYSPVSSPVIVVTSSCVCYKPAVTAGTLQGATVGITALNRASANDGSWPNVRKGAWIALEAKTKGFVPNRLTSAQVAAIPATDLIEGMMVYNTDLNCLQINTNGTSSGWTCLSQQTCPDN

pLDDT: mean 82.57, std 18.55, range [24.31, 98.25]

Organism: NCBI:txid160396

Radius of gyration: 29.72 Å; Cα contacts (8 Å, |Δi|>4): 455; chains: 1; bounding box: 85×43×81 Å

InterPro domains:
  IPR059888 Phage tail-like, trimerisation region [PF26696] (208-266)

Foldseek 3Di:
DPDDDPDPPPPPPPPVPPLPPPFPQFFAQQVVVDDDDADPQWDKWKFQDPPDDPVGTDDNVCNGGPRDFGKMWIWIARPVVRDTDHTQIEGEDEDDPPAQFAQQVVVDDDDAPPQWDKWKFQDQDDDPVGTDPHNGGHEFGKIWIWIANPVVRDIDRTDRIYTYHGGHPFRADEPCPDDDFFFAPEEDEPPPCVPPPPPCPPRVHTPDPYYYDDPPDDDAFAEEEPVRLLPPDLVRFDFQDWYQHPVVRFIWGQHHSGSVRTDGPPDDHRDHD

Mean predicted aligned error: 14.76 Å

Solvent-accessible surface area (backbone atoms only — not comparable to full-atom values): 16714 Å² total; per-residue (Å²): 140,85,88,88,84,88,76,80,74,80,75,78,68,81,64,77,78,70,70,76,82,76,68,78,66,61,59,40,45,54,63,81,79,58,88,78,78,62,60,92,84,39,45,75,48,40,23,65,53,81,81,82,49,84,91,38,52,48,51,73,66,48,36,54,42,35,61,76,67,44,56,37,32,40,29,43,38,28,80,90,76,74,46,72,50,81,68,48,60,38,34,39,45,57,37,62,73,88,46,67,38,34,53,51,72,78,72,63,91,76,80,63,59,92,80,39,43,79,44,44,18,65,39,90,69,79,47,87,92,30,54,50,91,52,47,67,59,34,64,61,47,57,35,22,45,28,46,33,27,79,88,78,74,43,72,50,78,60,48,64,47,35,37,36,47,53,43,80,75,71,62,53,50,78,77,80,86,75,75,88,68,47,44,7,84,39,63,52,55,75,75,72,44,77,75,45,91,77,70,46,54,43,39,72,44,56,76,35,75,63,40,79,46,54,96,86,62,83,90,79,66,60,73,35,44,64,69,56,60,72,63,55,54,68,90,76,46,44,59,69,43,64,34,32,30,65,76,76,73,29,48,28,35,17,76,66,24,46,88,84,25,65,40,68,65,77,69,83,66,53,53,75,125